Protein AF-A0A485LQ26-F1 (afdb_monomer)

Foldseek 3Di:
DPPDVQVVLVVLLVCLLALVLVVNLVVCVVPLCSLQDAHPVRQHSLLSNQNHPLVSSVSNNVSSVVSPRDLQSDDLLVSLVSQLPRLDQRDPSSVVSSVVSVVNNDDPVQPCLLVSLLSCLLSVNLVSNLVSVVSNVVVDDPVCVVSLLVSLLSNLLNLPLVSNVSSCPDPPVVVLLVVLLPDADPVSLVCCVCRVLVSLLSNLVSLNLVSLVVLVVRPVSLLSLVCCQPPVPPPPPDDSVVSVVSVVSSLVSPLCVVQVVVLVCCCVPVVDDSVVSVVVSVVVDDPPPVSVVSCVVVVVPHPPDDCVVVVVVVVVVD

Sequence (318 aa):
MVHHPLGAVAAFHLLIRRGDVQAVESVLADAPHLANAVDVDSVTPIMQCIRAPDDMVEPMMDVLWHHGAAFTRVDGTRLLHLATDAPNRVSPRTLAVVFGLLGQVERNFYWGIHVHLILAMRHLHVELAMELWHAMERNMTPADDVIMSTLVLEAIKTKDEAMAMRVLHAPRPWAWIERFGGMRNEANDEVMRFEVVGWMDAAMQTVNPSVVAVFGEFDYFRPAVFAFAHFQTTTAVHDSGDWRRLCRRYEWAMTWHASRAALLVQRCRVGLPDDFGWLIAGFLFVVTDQAMAGWCDTCNQCRCLDCHHCMRACERRR

Structure (mmCIF, N/CA/C/O backbone):
data_AF-A0A485LQ26-F1
#
_entry.id   AF-A0A485LQ26-F1
#
loop_
_atom_site.group_PDB
_atom_site.id
_atom_site.type_symbol
_atom_site.label_atom_id
_atom_site.label_alt_id
_atom_site.label_comp_id
_atom_site.label_asym_id
_atom_site.label_entity_id
_atom_site.label_seq_id
_atom_site.pdbx_PDB_ins_code
_atom_site.Cartn_x
_atom_site.Cartn_y
_atom_site.Cartn_z
_atom_site.occupancy
_atom_site.B_iso_or_equiv
_atom_si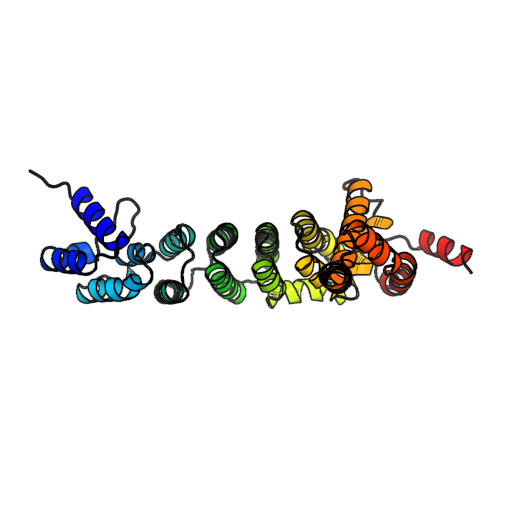te.auth_seq_id
_atom_site.auth_comp_id
_atom_site.auth_asym_id
_atom_site.auth_atom_id
_atom_site.pdbx_PDB_model_num
ATOM 1 N N . MET A 1 1 ? -13.058 7.595 47.895 1.00 39.59 1 MET A N 1
ATOM 2 C CA . MET A 1 1 ? -12.027 7.642 46.838 1.00 39.59 1 MET A CA 1
ATOM 3 C C . MET A 1 1 ? -12.732 7.964 45.539 1.00 39.59 1 MET A C 1
ATOM 5 O O . MET A 1 1 ? -13.557 7.174 45.105 1.00 39.59 1 MET A O 1
ATOM 9 N N . VAL A 1 2 ? -12.502 9.151 44.983 1.00 37.22 2 VAL A N 1
ATOM 10 C CA . VAL A 1 2 ? -13.051 9.521 43.675 1.00 37.22 2 VAL A CA 1
ATOM 11 C C . VAL A 1 2 ? -12.179 8.816 42.642 1.00 37.22 2 VAL A C 1
ATOM 13 O O . VAL A 1 2 ? -11.045 9.231 42.415 1.00 37.22 2 VAL A O 1
ATOM 16 N N . HIS A 1 3 ? -12.649 7.695 42.092 1.00 48.62 3 HIS A N 1
ATOM 17 C CA . HIS A 1 3 ? -11.991 7.085 40.942 1.00 48.62 3 HIS A CA 1
ATOM 18 C C . HIS A 1 3 ? -12.032 8.106 39.810 1.00 48.62 3 HIS A C 1
ATOM 20 O O . HIS A 1 3 ? -13.106 8.476 39.341 1.00 48.62 3 HIS A O 1
ATOM 26 N N . HIS A 1 4 ? -10.865 8.621 39.427 1.00 53.28 4 HIS A N 1
ATOM 27 C CA . HIS A 1 4 ? -10.772 9.557 38.319 1.00 53.28 4 HIS A CA 1
ATOM 28 C C . HIS A 1 4 ? -11.341 8.852 37.076 1.00 53.28 4 HIS A C 1
ATOM 30 O O . HIS A 1 4 ? -10.840 7.777 36.736 1.00 53.28 4 HIS A O 1
ATOM 36 N N . PRO A 1 5 ? -12.358 9.409 36.395 1.00 66.00 5 PRO A N 1
ATOM 37 C CA . PRO A 1 5 ? -13.023 8.741 35.271 1.00 66.00 5 PRO A CA 1
ATOM 38 C C . PRO A 1 5 ? -12.045 8.339 34.152 1.00 66.00 5 PRO A C 1
ATOM 40 O O . PRO A 1 5 ? -12.227 7.317 33.501 1.00 66.00 5 PRO A O 1
ATOM 43 N N . LEU A 1 6 ? -10.936 9.071 34.016 1.00 74.31 6 LEU A N 1
ATOM 44 C CA . LEU A 1 6 ? -9.843 8.764 33.088 1.00 74.31 6 LEU A CA 1
ATOM 45 C C . LEU A 1 6 ? -9.142 7.423 33.379 1.00 74.31 6 LEU A C 1
ATOM 47 O O . LEU A 1 6 ? -8.716 6.744 32.450 1.00 74.31 6 LEU A O 1
ATOM 51 N N . GLY A 1 7 ? -9.043 7.015 34.649 1.00 88.69 7 GLY A N 1
ATOM 52 C CA . GLY A 1 7 ? -8.404 5.752 35.028 1.00 88.69 7 GLY A CA 1
ATOM 53 C C . GLY A 1 7 ? -9.231 4.527 34.632 1.00 88.69 7 GLY A C 1
ATOM 54 O O . GLY A 1 7 ? -8.671 3.531 34.181 1.00 88.69 7 GLY A O 1
ATOM 55 N N . ALA A 1 8 ? -10.560 4.619 34.745 1.00 92.00 8 ALA A N 1
ATOM 56 C CA . ALA A 1 8 ? -11.469 3.542 34.354 1.00 92.00 8 ALA A CA 1
ATOM 57 C C . ALA A 1 8 ? -11.486 3.337 32.830 1.00 92.00 8 ALA A C 1
ATOM 59 O O . ALA A 1 8 ? -11.380 2.205 32.365 1.00 92.00 8 ALA A O 1
ATOM 60 N N . VAL A 1 9 ? -11.533 4.427 32.053 1.00 96.00 9 VAL A N 1
ATOM 61 C CA . VAL A 1 9 ? -11.491 4.360 30.581 1.00 96.00 9 VAL A CA 1
ATOM 62 C C . VAL A 1 9 ? -10.171 3.767 30.089 1.00 96.00 9 VAL A C 1
ATOM 64 O O . VAL A 1 9 ? -10.181 2.848 29.275 1.00 96.00 9 VAL A O 1
ATOM 67 N N . ALA A 1 10 ? -9.035 4.228 30.620 1.00 95.31 10 ALA A N 1
ATOM 68 C CA . ALA A 1 10 ? -7.727 3.704 30.231 1.00 95.31 10 ALA A CA 1
ATOM 69 C C . ALA A 1 10 ? -7.572 2.208 30.562 1.00 95.31 10 ALA A C 1
ATOM 71 O O . ALA A 1 10 ? -7.049 1.443 29.749 1.00 95.31 10 ALA A O 1
ATOM 72 N N . ALA A 1 11 ? -8.054 1.773 31.733 1.00 96.00 11 ALA A N 1
ATOM 73 C CA . ALA A 1 11 ? -8.051 0.362 32.113 1.00 96.00 11 ALA A CA 1
ATOM 74 C C . ALA A 1 11 ? -8.933 -0.480 31.178 1.00 96.00 11 ALA A C 1
ATOM 76 O O . ALA A 1 11 ? -8.509 -1.544 30.732 1.00 96.00 11 ALA A O 1
ATOM 77 N N . PHE A 1 12 ? -10.118 0.021 30.824 1.00 97.69 12 PHE A N 1
ATOM 78 C CA . PHE A 1 12 ? -11.025 -0.647 29.893 1.00 97.69 12 PHE A CA 1
ATOM 79 C C . PHE A 1 12 ? -10.412 -0.799 28.490 1.00 97.69 12 PHE A C 1
ATOM 81 O O . PHE A 1 12 ? -10.385 -1.893 27.930 1.00 97.69 12 PHE A O 1
ATOM 88 N N . HIS A 1 13 ? -9.810 0.265 27.956 1.00 96.75 13 HIS A N 1
ATOM 89 C CA . HIS A 1 13 ? -9.096 0.234 26.672 1.00 96.75 13 HIS A CA 1
ATOM 90 C C . HIS A 1 13 ? -7.907 -0.733 26.668 1.00 96.75 13 HIS A C 1
ATOM 92 O O . HIS A 1 13 ? -7.597 -1.347 25.644 1.00 96.75 13 HIS A O 1
ATOM 98 N N . LEU A 1 14 ? -7.241 -0.901 27.813 1.00 96.31 14 LEU A N 1
ATOM 99 C CA . LEU A 1 14 ? -6.161 -1.870 27.964 1.00 96.31 14 LEU A CA 1
ATOM 100 C C . LEU A 1 14 ? -6.668 -3.318 27.898 1.00 96.31 14 LEU A C 1
ATOM 102 O O . LEU A 1 14 ? -5.979 -4.153 27.312 1.00 96.31 14 LEU A O 1
ATOM 106 N N . LEU A 1 15 ? -7.846 -3.620 28.456 1.00 97.81 15 LEU A N 1
ATOM 107 C CA . LEU A 1 15 ? -8.468 -4.947 28.334 1.00 97.81 15 LEU A CA 1
ATOM 108 C C . LEU A 1 15 ? -8.766 -5.279 26.868 1.00 97.81 15 LEU A C 1
ATOM 110 O O . LEU A 1 15 ? -8.396 -6.354 26.396 1.00 97.81 15 LEU A O 1
ATOM 114 N N . ILE A 1 16 ? -9.314 -4.311 26.124 1.00 97.25 16 ILE A N 1
ATOM 115 C CA . ILE A 1 16 ? -9.556 -4.438 24.679 1.00 97.25 16 ILE A CA 1
ATOM 116 C C . ILE A 1 16 ? -8.249 -4.733 23.941 1.00 97.25 16 ILE A C 1
ATOM 118 O O . ILE A 1 16 ? -8.160 -5.703 23.195 1.00 97.25 16 ILE A O 1
ATOM 122 N N . ARG A 1 17 ? -7.197 -3.942 24.192 1.00 94.50 17 ARG A N 1
ATOM 123 C CA . ARG A 1 17 ? -5.880 -4.129 23.556 1.00 94.50 17 ARG A CA 1
ATOM 124 C C . ARG A 1 17 ? -5.266 -5.501 23.849 1.00 94.50 17 ARG A C 1
ATOM 126 O O . ARG A 1 17 ? -4.507 -6.014 23.037 1.00 94.50 17 ARG A O 1
ATOM 133 N N . ARG A 1 18 ? -5.564 -6.084 25.010 1.00 95.50 18 ARG A N 1
ATOM 134 C CA . ARG A 1 18 ? -5.108 -7.428 25.391 1.00 95.50 18 ARG A CA 1
ATOM 135 C C . ARG A 1 18 ? -5.935 -8.549 24.759 1.00 95.50 18 ARG A C 1
ATOM 137 O O . ARG A 1 18 ? -5.501 -9.691 24.828 1.00 95.50 18 ARG A O 1
ATOM 144 N N . GLY A 1 19 ? -7.081 -8.238 24.150 1.00 96.50 19 GLY A N 1
ATOM 145 C CA . GLY A 1 19 ? -8.005 -9.238 23.618 1.00 96.50 19 GLY A CA 1
ATOM 146 C C . GLY A 1 19 ? -8.782 -9.988 24.701 1.00 96.50 19 GLY A C 1
ATOM 147 O O . GLY A 1 19 ? -9.242 -11.095 24.449 1.00 96.50 19 GLY A O 1
ATOM 148 N N . ASP A 1 20 ? -8.919 -9.425 25.906 1.00 97.56 20 ASP A N 1
ATOM 149 C CA . ASP A 1 20 ? -9.626 -10.081 27.013 1.00 97.56 20 ASP A CA 1
ATOM 150 C C . ASP A 1 20 ? -11.141 -9.850 26.903 1.00 97.56 20 ASP A C 1
ATOM 152 O O . ASP A 1 20 ? -11.720 -8.993 27.573 1.00 97.56 20 ASP A O 1
ATOM 156 N N . VAL A 1 21 ? -11.773 -10.585 25.984 1.00 97.81 21 VAL A N 1
ATOM 157 C CA . VAL A 1 21 ? -13.200 -10.446 25.643 1.00 97.81 21 VAL A CA 1
ATOM 158 C C . VAL A 1 21 ? -14.092 -10.661 26.871 1.00 97.81 21 VAL A C 1
ATOM 160 O O . VAL A 1 21 ? -15.021 -9.888 27.092 1.00 97.81 21 VAL A O 1
ATOM 163 N N . GLN A 1 22 ? -13.778 -11.655 27.709 1.00 97.81 22 GLN A N 1
ATOM 164 C CA . GLN A 1 22 ? -14.563 -11.974 28.908 1.00 97.81 22 GLN A CA 1
ATOM 165 C C . GLN A 1 22 ? -14.487 -10.859 29.954 1.00 97.81 22 GLN A C 1
ATOM 167 O O . GLN A 1 22 ? -15.509 -10.474 30.526 1.00 97.81 22 GLN A O 1
ATOM 172 N N . ALA A 1 23 ? -13.293 -10.307 30.200 1.00 98.00 23 ALA A N 1
ATOM 173 C CA . ALA A 1 23 ? -13.160 -9.183 31.119 1.00 98.00 23 ALA A CA 1
ATOM 174 C C . ALA A 1 23 ? -13.869 -7.931 30.587 1.00 98.00 23 ALA A C 1
ATOM 176 O O . ALA A 1 23 ? -14.490 -7.207 31.365 1.00 98.00 23 ALA A O 1
ATOM 177 N N . VAL A 1 24 ? -13.808 -7.679 29.275 1.00 98.19 24 VAL A N 1
ATOM 178 C CA . VAL A 1 24 ? -14.531 -6.566 28.642 1.00 98.19 24 VAL A CA 1
ATOM 179 C C . VAL A 1 24 ? -16.040 -6.723 28.817 1.00 98.19 24 VAL A C 1
ATOM 181 O O . VAL A 1 24 ? -16.687 -5.778 29.262 1.00 98.19 24 VAL A O 1
ATOM 184 N N . GLU A 1 25 ? -16.591 -7.905 28.543 1.00 98.25 25 GLU A N 1
ATOM 185 C CA . GLU A 1 25 ? -18.018 -8.199 28.718 1.00 98.25 25 GLU A CA 1
ATOM 186 C C . GLU A 1 25 ? -18.464 -8.002 30.175 1.00 98.25 25 GLU A C 1
ATOM 188 O O . GLU A 1 25 ? -19.439 -7.298 30.441 1.00 98.25 25 GLU A O 1
ATOM 193 N N . SER A 1 26 ? -17.692 -8.520 31.138 1.00 98.06 26 SER A N 1
ATOM 194 C CA . SER A 1 26 ? -17.973 -8.326 32.566 1.00 98.06 26 SER A CA 1
ATOM 195 C C . SER A 1 26 ? -17.971 -6.847 32.963 1.00 98.06 26 SER A C 1
ATOM 197 O O . SER A 1 26 ? -18.855 -6.411 33.696 1.00 98.06 26 SER A O 1
ATOM 199 N N . VAL A 1 27 ? -17.004 -6.057 32.483 1.00 98.06 27 VAL A N 1
ATOM 200 C CA . VAL A 1 27 ? -16.940 -4.618 32.786 1.00 98.06 27 VAL A CA 1
ATOM 201 C C . VAL A 1 27 ? -18.113 -3.866 32.156 1.00 98.06 27 VAL A C 1
ATOM 203 O O . VAL A 1 27 ? -18.647 -2.944 32.771 1.00 98.06 27 VAL A O 1
ATOM 206 N N . LEU A 1 28 ? -18.542 -4.247 30.952 1.00 98.06 28 LEU A N 1
ATOM 207 C CA . LEU A 1 28 ? -19.676 -3.619 30.274 1.00 98.06 28 LEU A CA 1
ATOM 208 C C . LEU A 1 28 ? -21.027 -3.983 30.890 1.00 98.06 28 LEU A C 1
ATOM 210 O O . LEU A 1 28 ? -21.950 -3.173 30.806 1.00 98.06 28 LEU A O 1
ATOM 214 N N . ALA A 1 29 ? -21.149 -5.150 31.526 1.00 97.38 29 ALA A N 1
ATOM 215 C CA . ALA A 1 29 ? -22.331 -5.502 32.306 1.00 97.38 29 ALA A CA 1
ATOM 216 C C . ALA A 1 29 ? -22.532 -4.540 33.493 1.00 97.38 29 ALA A C 1
ATOM 218 O O . ALA A 1 29 ? -23.650 -4.082 33.733 1.00 97.38 29 ALA A O 1
ATOM 219 N N . ASP A 1 30 ? -21.444 -4.169 34.175 1.00 96.94 30 ASP A N 1
ATOM 220 C CA . ASP A 1 30 ? -21.480 -3.256 35.324 1.00 96.94 30 ASP A CA 1
ATOM 221 C C . ASP A 1 30 ? -21.483 -1.772 34.915 1.00 96.94 30 ASP A C 1
ATOM 223 O O . ASP A 1 30 ? -22.099 -0.926 35.571 1.00 96.94 30 ASP A O 1
ATOM 227 N N . ALA A 1 31 ? -20.797 -1.428 33.821 1.00 96.88 31 ALA A N 1
ATOM 228 C CA . ALA A 1 31 ? -20.620 -0.058 33.349 1.00 96.88 31 ALA A CA 1
ATOM 229 C C . ALA A 1 31 ? -20.862 0.087 31.827 1.00 96.88 31 ALA A C 1
ATOM 231 O O . ALA A 1 31 ? -19.932 0.410 31.081 1.00 96.88 31 ALA A O 1
ATOM 232 N N . PRO A 1 32 ? -22.119 -0.029 31.344 1.00 96.38 32 PRO A N 1
ATOM 233 C CA . PRO A 1 32 ? -22.434 -0.028 29.906 1.00 96.38 32 PRO A CA 1
ATOM 234 C C . PRO A 1 32 ? -21.994 1.234 29.149 1.00 96.38 32 PRO A C 1
ATOM 236 O O . PRO A 1 32 ? -21.672 1.189 27.965 1.00 96.38 32 PRO A O 1
ATOM 239 N N . HIS A 1 33 ? -21.936 2.382 29.832 1.00 95.31 33 HIS A N 1
ATOM 240 C CA . HIS A 1 33 ? -21.495 3.649 29.240 1.00 95.31 33 HIS A CA 1
ATOM 241 C C . HIS A 1 33 ? -20.051 3.598 28.706 1.00 95.31 33 HIS A C 1
ATOM 243 O O . HIS A 1 33 ? -19.701 4.385 27.822 1.00 95.31 33 HIS A O 1
ATOM 249 N N . LEU A 1 34 ? -19.224 2.664 29.198 1.00 97.00 34 LEU A N 1
ATOM 250 C CA . LEU A 1 34 ? -17.852 2.477 28.733 1.00 97.00 34 LEU A CA 1
ATOM 251 C C . LEU A 1 34 ? -17.770 1.979 27.287 1.00 97.00 34 LEU A C 1
ATOM 253 O O . LEU A 1 34 ? -16.777 2.281 26.633 1.00 97.00 34 LEU A O 1
ATOM 257 N N . ALA A 1 35 ? -18.820 1.346 26.742 1.00 96.88 35 ALA A N 1
ATOM 258 C CA . ALA A 1 35 ? -18.879 0.922 25.335 1.00 96.88 35 ALA A CA 1
ATOM 259 C C . ALA A 1 35 ? -18.699 2.089 24.344 1.00 96.88 35 ALA A C 1
ATOM 261 O O . ALA A 1 35 ? -18.306 1.893 23.196 1.00 96.88 35 ALA A O 1
ATOM 262 N N . ASN A 1 36 ? -18.955 3.320 24.798 1.00 96.31 36 ASN A N 1
ATOM 263 C CA . ASN A 1 36 ? -18.841 4.549 24.017 1.00 96.31 36 ASN A CA 1
ATOM 264 C C . ASN A 1 36 ? -17.845 5.558 24.617 1.00 96.31 36 ASN A C 1
ATOM 266 O O . ASN A 1 36 ? -17.808 6.715 24.185 1.00 96.31 36 ASN A O 1
ATOM 270 N N . ALA A 1 37 ? -17.076 5.159 25.635 1.00 95.19 37 ALA A N 1
ATOM 271 C CA . ALA A 1 37 ? -16.158 6.054 26.325 1.00 95.19 37 ALA A CA 1
ATOM 272 C C . ALA A 1 37 ? -14.867 6.246 25.526 1.00 95.19 37 ALA A C 1
ATOM 274 O O . ALA A 1 37 ? -14.150 5.289 25.226 1.00 95.19 37 ALA A O 1
ATOM 275 N N . VAL A 1 38 ? -14.572 7.504 25.208 1.00 95.31 38 VAL A N 1
ATOM 276 C CA . VAL A 1 38 ? -13.352 7.882 24.499 1.00 95.31 38 VAL A CA 1
ATOM 277 C C . VAL A 1 38 ? -12.195 8.101 25.464 1.00 95.31 38 VAL A C 1
ATOM 279 O O . VAL A 1 38 ? -12.397 8.617 26.566 1.00 95.31 38 VAL A O 1
ATOM 282 N N . ASP A 1 39 ? -10.993 7.706 25.053 1.00 93.75 39 ASP A N 1
ATOM 283 C CA . ASP A 1 39 ? -9.773 7.992 25.805 1.00 93.75 39 ASP A CA 1
ATOM 284 C C . ASP A 1 39 ? -9.290 9.445 25.607 1.00 93.75 39 ASP A C 1
ATOM 286 O O . ASP A 1 39 ? -9.966 10.282 25.002 1.00 93.75 39 ASP A O 1
ATOM 290 N N . VAL A 1 40 ? -8.109 9.758 26.150 1.00 92.12 40 VAL A N 1
ATOM 291 C CA . VAL A 1 40 ? -7.494 11.096 26.060 1.00 92.12 40 VAL A CA 1
ATOM 292 C C . VAL A 1 40 ? -7.185 11.528 24.625 1.00 92.12 40 VAL A C 1
ATOM 294 O O . VAL A 1 40 ? -7.129 12.726 24.361 1.00 92.12 40 VAL A O 1
ATOM 297 N N . ASP A 1 41 ? -7.047 10.576 23.702 1.00 91.19 41 ASP A N 1
ATOM 298 C CA . ASP A 1 41 ? -6.777 10.828 22.292 1.00 91.19 41 ASP A CA 1
ATOM 299 C C . ASP A 1 41 ? -8.037 10.676 21.423 1.00 91.19 41 ASP A C 1
ATOM 301 O O . ASP A 1 41 ? -7.950 10.497 20.204 1.00 91.19 41 ASP A O 1
ATOM 305 N N . SER A 1 42 ? -9.220 10.725 22.044 1.00 93.25 42 SER A N 1
ATOM 306 C CA . SER A 1 42 ? -10.515 10.551 21.377 1.00 93.25 42 SER A CA 1
ATOM 307 C C . SER A 1 42 ? -10.690 9.194 20.675 1.00 93.25 42 SER A C 1
ATOM 309 O O . SER A 1 42 ? -11.510 9.063 19.768 1.00 93.25 42 SER A O 1
ATOM 311 N N . VAL A 1 43 ? -9.947 8.162 21.083 1.00 94.75 43 VAL A N 1
ATOM 312 C CA . VAL A 1 43 ? -10.108 6.798 20.564 1.00 94.75 43 VAL A CA 1
ATOM 313 C C . VAL A 1 43 ? -11.327 6.172 21.225 1.00 94.75 43 VAL A C 1
ATOM 315 O O . VAL A 1 43 ? -11.483 6.241 22.441 1.00 94.75 43 VAL A O 1
ATOM 318 N N . THR A 1 44 ? -12.210 5.561 20.437 1.00 95.81 44 THR A N 1
ATOM 319 C CA . THR A 1 44 ? -13.354 4.794 20.957 1.00 95.81 44 THR A CA 1
ATOM 320 C C . THR A 1 44 ? -12.962 3.332 21.218 1.00 95.81 44 THR A C 1
ATOM 322 O O . THR A 1 44 ? -11.992 2.844 20.631 1.00 95.81 44 THR A O 1
ATOM 325 N N . PRO A 1 45 ? -13.729 2.580 22.025 1.00 96.56 45 PRO A N 1
ATOM 326 C CA . PRO A 1 45 ? -13.506 1.146 22.223 1.00 96.56 45 PRO A CA 1
ATOM 327 C C . PRO A 1 45 ? -13.500 0.347 20.912 1.00 96.56 45 PRO A C 1
ATOM 329 O O . PRO A 1 45 ? -12.642 -0.511 20.718 1.00 96.56 45 PRO A O 1
ATOM 332 N N . ILE A 1 46 ? -14.395 0.692 19.976 1.00 95.56 46 ILE A N 1
ATOM 333 C CA . ILE A 1 46 ? -14.462 0.100 18.629 1.00 95.56 46 ILE A CA 1
ATOM 334 C C . ILE A 1 46 ? -13.130 0.285 17.895 1.00 95.56 46 ILE A C 1
ATOM 336 O O . ILE A 1 46 ? -12.561 -0.663 17.365 1.00 95.56 46 ILE A O 1
ATOM 340 N N . MET A 1 47 ? -12.589 1.503 17.899 1.00 95.06 47 MET A N 1
ATOM 341 C CA . MET A 1 47 ? -11.317 1.802 17.234 1.00 95.06 47 MET A CA 1
ATOM 342 C C . MET A 1 47 ? -10.140 1.088 17.909 1.00 95.06 47 MET A C 1
ATOM 344 O O . MET A 1 47 ? -9.215 0.628 17.240 1.00 95.06 47 MET A O 1
ATOM 348 N N . GLN A 1 48 ? -10.188 0.957 19.236 1.00 95.06 48 GLN A N 1
ATOM 349 C CA . GLN A 1 48 ? -9.159 0.283 20.021 1.00 95.06 48 GLN A CA 1
ATOM 350 C C . GLN A 1 48 ? -9.077 -1.227 19.721 1.00 95.06 48 GLN A C 1
ATOM 352 O O . GLN A 1 48 ? -8.005 -1.811 19.910 1.00 95.06 48 GLN A O 1
ATOM 357 N N . CYS A 1 49 ? -10.148 -1.839 19.193 1.00 94.06 49 CYS A N 1
ATOM 358 C CA . CYS A 1 49 ? -10.176 -3.253 18.798 1.00 94.06 49 CYS A CA 1
ATOM 359 C C . CYS A 1 49 ? -9.162 -3.593 17.707 1.00 94.06 49 CYS A C 1
ATOM 361 O O . CYS A 1 49 ? -8.627 -4.692 17.719 1.00 94.06 49 CYS A O 1
ATOM 363 N N . ILE A 1 50 ? -8.813 -2.654 16.819 1.00 92.75 50 ILE A N 1
ATOM 364 C CA . ILE A 1 50 ? -7.811 -2.883 15.755 1.00 92.75 50 ILE A CA 1
ATOM 365 C C . ILE A 1 50 ? -6.442 -3.269 16.331 1.00 92.75 50 ILE A C 1
ATOM 367 O O . ILE A 1 50 ? -5.631 -3.908 15.667 1.00 92.75 50 ILE A O 1
ATOM 371 N N . ARG A 1 51 ? -6.171 -2.878 17.580 1.00 91.12 51 ARG A N 1
ATOM 372 C CA . ARG A 1 51 ? -4.913 -3.171 18.274 1.00 91.12 51 ARG A CA 1
ATOM 373 C C . ARG A 1 51 ? -4.985 -4.420 19.154 1.00 91.12 51 ARG A C 1
ATOM 375 O O . ARG A 1 51 ? -4.012 -4.693 19.856 1.00 91.12 51 ARG A O 1
ATOM 382 N N . ALA A 1 52 ? -6.118 -5.118 19.176 1.00 92.56 52 ALA A N 1
ATOM 383 C CA . ALA A 1 52 ? -6.257 -6.403 19.847 1.00 92.56 52 ALA A CA 1
ATOM 384 C C . ALA A 1 52 ? -5.554 -7.516 19.040 1.00 92.56 52 ALA A C 1
ATOM 386 O O . ALA A 1 52 ? -5.229 -7.316 17.865 1.00 92.56 52 ALA A O 1
ATOM 387 N N . PRO A 1 53 ? -5.304 -8.693 19.641 1.00 92.38 53 PRO A N 1
ATOM 388 C CA . PRO A 1 53 ? -4.947 -9.893 18.890 1.00 92.38 53 PRO A CA 1
ATOM 389 C C . PRO A 1 53 ? -5.953 -10.164 17.765 1.00 92.38 53 PRO A C 1
ATOM 391 O O . PRO A 1 53 ? -7.156 -9.983 17.944 1.00 92.38 53 PRO A O 1
ATOM 394 N N . ASP A 1 54 ? -5.454 -10.587 16.605 1.00 89.62 54 ASP A N 1
ATOM 395 C CA . ASP A 1 54 ? -6.239 -10.669 15.367 1.00 89.62 54 ASP A CA 1
ATOM 396 C C . ASP A 1 54 ? -7.455 -11.607 15.461 1.00 89.62 54 ASP A C 1
ATOM 398 O O . ASP A 1 54 ? -8.529 -11.339 14.922 1.00 89.62 54 ASP A O 1
ATOM 402 N N . ASP A 1 55 ? -7.307 -12.705 16.198 1.00 92.44 55 ASP A N 1
ATOM 403 C CA . ASP A 1 55 ? -8.366 -13.672 16.470 1.00 92.44 55 ASP A CA 1
ATOM 404 C C . ASP A 1 55 ? -9.455 -13.127 17.404 1.00 92.44 55 ASP A C 1
ATOM 406 O O . ASP A 1 55 ? -10.577 -13.640 17.388 1.00 92.44 55 ASP A O 1
ATOM 410 N N . MET A 1 56 ? -9.148 -12.067 18.156 1.00 95.19 56 MET A N 1
ATOM 411 C CA . MET A 1 56 ? -10.039 -11.423 19.120 1.00 95.19 56 MET A CA 1
ATOM 412 C C . MET A 1 56 ? -10.751 -10.184 18.572 1.00 95.19 56 MET A C 1
ATOM 414 O O . MET A 1 56 ? -11.687 -9.718 19.215 1.00 95.19 56 MET A O 1
ATOM 418 N N . VAL A 1 57 ? -10.367 -9.654 17.404 1.00 93.44 57 VAL A N 1
ATOM 419 C CA . VAL A 1 57 ? -10.960 -8.417 16.856 1.00 93.44 57 VAL A CA 1
ATOM 420 C C . VAL A 1 57 ? -12.471 -8.549 16.657 1.00 93.44 57 VAL A C 1
ATOM 422 O O . VAL A 1 57 ? -13.221 -7.729 17.174 1.00 93.44 57 VAL A O 1
ATOM 425 N N . GLU A 1 58 ? -12.936 -9.584 15.954 1.00 92.94 58 GLU A N 1
ATOM 426 C CA . GLU A 1 58 ? -14.374 -9.801 15.726 1.00 92.94 58 GLU A CA 1
ATOM 427 C C . GLU A 1 58 ? -15.146 -10.126 17.019 1.00 92.94 58 GLU A C 1
ATOM 429 O O . GLU A 1 58 ? -16.108 -9.413 17.299 1.00 92.94 58 GLU A O 1
ATOM 434 N N . PRO A 1 59 ? -14.720 -11.088 17.868 1.00 95.94 59 PRO A N 1
ATOM 435 C CA . PRO A 1 59 ? -15.390 -11.335 19.148 1.00 95.94 59 PRO A CA 1
ATOM 436 C C . PRO A 1 59 ? -15.501 -10.089 20.038 1.00 95.94 59 PRO A C 1
ATOM 438 O O . PRO A 1 59 ? -16.526 -9.858 20.675 1.00 95.94 59 PRO A O 1
ATOM 441 N N . MET A 1 60 ? -14.455 -9.260 20.074 1.00 97.00 60 MET A N 1
ATOM 442 C CA . MET A 1 60 ? -14.456 -8.013 20.838 1.00 97.00 60 MET A CA 1
ATOM 443 C C . MET A 1 60 ? -15.458 -7.000 20.270 1.00 97.00 60 MET A C 1
ATOM 445 O O . MET A 1 60 ? -16.176 -6.339 21.023 1.00 97.00 60 MET A O 1
ATOM 449 N N . MET A 1 61 ? -15.530 -6.893 18.943 1.00 94.69 61 MET A N 1
ATOM 450 C CA . MET A 1 61 ? -16.494 -6.039 18.251 1.00 94.69 61 MET A CA 1
ATOM 451 C C . MET A 1 61 ? -17.937 -6.487 18.506 1.00 94.69 61 MET A C 1
ATOM 453 O O . MET A 1 61 ? -18.791 -5.633 18.746 1.00 94.69 61 MET A O 1
ATOM 457 N N . ASP A 1 62 ? -18.197 -7.796 18.525 1.00 95.38 62 ASP A N 1
ATOM 458 C CA . ASP A 1 62 ? -19.517 -8.362 18.822 1.00 95.38 62 ASP A CA 1
ATOM 459 C C . ASP A 1 62 ? -19.977 -8.004 20.240 1.00 95.38 62 ASP A C 1
ATOM 461 O O . ASP A 1 62 ? -21.108 -7.549 20.429 1.00 95.38 62 ASP A O 1
ATOM 465 N N . VAL A 1 63 ? -19.087 -8.128 21.233 1.00 97.75 63 VAL A N 1
ATOM 466 C CA . VAL A 1 63 ? -19.372 -7.719 22.618 1.00 97.75 63 VAL A CA 1
ATOM 467 C C . VAL A 1 63 ? -19.663 -6.220 22.694 1.00 97.75 63 VAL A C 1
ATOM 469 O O . VAL A 1 63 ? -20.677 -5.808 23.257 1.00 97.75 63 VAL A O 1
ATOM 472 N N . LEU A 1 64 ? -18.827 -5.376 22.087 1.00 96.94 64 LEU A N 1
ATOM 473 C CA . LEU A 1 64 ? -19.057 -3.928 22.087 1.00 96.94 64 LEU A CA 1
ATOM 474 C C . LEU A 1 64 ? -20.384 -3.552 21.413 1.00 96.94 64 LEU A C 1
ATOM 476 O O . LEU A 1 64 ? -21.110 -2.697 21.925 1.00 96.94 64 LEU A O 1
ATOM 480 N N . TRP A 1 65 ? -20.727 -4.200 20.300 1.00 94.56 65 TRP A N 1
ATOM 481 C CA . TRP A 1 65 ? -21.999 -3.993 19.610 1.00 94.56 65 TRP A CA 1
ATOM 482 C C . TRP A 1 65 ? -23.192 -4.413 20.468 1.00 94.56 65 TRP A C 1
ATOM 484 O O . TRP A 1 65 ? -24.150 -3.650 20.592 1.00 94.56 65 TRP A O 1
ATOM 494 N N . HIS A 1 66 ? -23.116 -5.581 21.113 1.00 96.56 66 HIS A N 1
ATOM 495 C CA . HIS A 1 66 ? -24.154 -6.070 22.021 1.00 96.56 66 HIS A CA 1
ATOM 496 C C . HIS A 1 66 ? -24.449 -5.070 23.150 1.00 96.56 66 HIS A C 1
ATOM 498 O O . HIS A 1 66 ? -25.606 -4.853 23.507 1.00 96.56 66 HIS A O 1
ATOM 504 N N . HIS A 1 67 ? -23.413 -4.391 23.648 1.00 97.06 67 HIS A N 1
ATOM 505 C CA . HIS A 1 67 ? -23.518 -3.353 24.676 1.00 97.06 67 HIS A CA 1
ATOM 506 C C . HIS A 1 67 ? -23.754 -1.931 24.125 1.00 97.06 67 HIS A C 1
ATOM 508 O O . HIS A 1 67 ? -23.630 -0.949 24.859 1.00 97.06 67 HIS A O 1
ATOM 514 N N . GLY A 1 68 ? -24.137 -1.793 22.851 1.00 95.69 68 GLY A N 1
ATOM 515 C CA . GLY A 1 68 ? -24.589 -0.526 22.273 1.00 95.69 68 GLY A CA 1
ATOM 516 C C . GLY A 1 68 ? -23.470 0.454 21.908 1.00 95.69 68 GLY A C 1
ATOM 517 O O . GLY A 1 68 ? -23.681 1.671 21.950 1.00 95.69 68 GLY A O 1
ATOM 518 N N . ALA A 1 69 ? -22.275 -0.032 21.566 1.00 95.19 69 ALA A N 1
ATOM 519 C CA . ALA A 1 69 ? -21.225 0.817 21.010 1.00 95.19 69 ALA A CA 1
ATOM 520 C C . ALA A 1 69 ? -21.675 1.445 19.674 1.00 95.19 69 ALA A C 1
ATOM 522 O O . ALA A 1 69 ? -22.170 0.765 18.776 1.00 95.19 69 ALA A O 1
ATOM 523 N N . ALA A 1 70 ? -21.510 2.761 19.534 1.00 90.81 70 ALA A N 1
ATOM 524 C CA . ALA A 1 70 ? -21.979 3.522 18.382 1.00 90.81 70 ALA A CA 1
ATOM 525 C C . ALA A 1 70 ? -20.898 3.628 17.296 1.00 90.81 70 ALA A C 1
ATOM 527 O O . ALA A 1 70 ? -19.958 4.417 17.402 1.00 90.81 70 ALA A O 1
ATOM 528 N N . PHE A 1 71 ? -21.082 2.885 16.206 1.00 84.88 71 PHE A N 1
ATOM 529 C CA . PHE A 1 71 ? -20.168 2.852 15.057 1.00 84.88 71 PHE A CA 1
ATOM 530 C C . PHE A 1 71 ? -20.085 4.201 14.327 1.00 84.88 71 PHE A C 1
ATOM 532 O O . PHE A 1 71 ? -19.042 4.562 13.792 1.00 84.88 71 PHE A O 1
ATOM 539 N N . THR A 1 72 ? -21.146 5.008 14.393 1.00 85.12 72 THR A N 1
ATOM 540 C CA . THR A 1 72 ? -21.189 6.368 13.829 1.00 85.12 72 THR A CA 1
ATOM 541 C C . THR A 1 72 ? -20.243 7.355 14.518 1.00 85.12 72 THR A C 1
ATOM 543 O O . THR A 1 72 ? -20.064 8.465 14.028 1.00 85.12 72 THR A O 1
ATOM 546 N N . ARG A 1 73 ? -19.652 6.986 15.664 1.00 85.50 73 ARG A N 1
ATOM 547 C CA . ARG A 1 73 ? -18.680 7.810 16.402 1.00 85.50 73 ARG A CA 1
ATOM 548 C C . ARG A 1 73 ? -17.229 7.493 16.043 1.00 85.50 73 ARG A C 1
ATOM 550 O O . ARG A 1 73 ? -16.325 8.054 16.656 1.00 85.50 73 ARG A O 1
ATOM 557 N N . VAL A 1 74 ? -17.000 6.577 15.105 1.00 88.50 74 VAL A N 1
ATOM 558 C CA . VAL A 1 74 ? -15.659 6.253 14.622 1.00 88.50 74 VAL A CA 1
ATOM 559 C C . VAL A 1 74 ? -15.133 7.417 13.785 1.00 88.50 74 VAL A C 1
ATOM 561 O O . VAL A 1 74 ? -15.751 7.804 12.802 1.00 88.50 74 VAL A O 1
ATOM 564 N N . ASP A 1 75 ? -13.973 7.953 14.158 1.00 89.38 75 ASP A N 1
ATOM 565 C CA . ASP A 1 75 ? -13.208 8.870 13.310 1.00 89.38 75 ASP A CA 1
ATOM 566 C C . ASP A 1 75 ? -12.337 8.046 12.353 1.00 89.38 75 ASP A C 1
ATOM 568 O O . ASP A 1 75 ? -11.401 7.366 12.779 1.00 89.38 75 ASP A O 1
ATOM 572 N N . GLY A 1 76 ? -12.634 8.105 11.053 1.00 87.62 76 GLY A N 1
ATOM 573 C CA . GLY A 1 76 ? -11.924 7.329 10.037 1.00 87.62 76 GLY A CA 1
ATOM 574 C C . GLY A 1 76 ? -10.428 7.650 9.936 1.00 87.62 76 GLY A C 1
ATOM 575 O O . GLY A 1 76 ? -9.624 6.742 9.725 1.00 87.62 76 GLY A O 1
ATOM 576 N N . THR A 1 77 ? -10.028 8.906 10.151 1.00 88.44 77 THR A N 1
ATOM 577 C CA . THR A 1 77 ? -8.611 9.318 10.122 1.00 88.44 77 THR A CA 1
ATOM 578 C C . THR A 1 77 ? -7.860 8.675 11.278 1.00 88.44 77 THR A C 1
ATOM 580 O O . THR A 1 77 ? -6.794 8.077 11.117 1.00 88.44 77 THR A O 1
ATOM 583 N N . ARG A 1 78 ? -8.443 8.747 12.475 1.00 90.12 78 ARG A N 1
ATOM 584 C CA . ARG A 1 78 ? -7.846 8.162 13.675 1.00 90.12 78 ARG A CA 1
ATOM 585 C C . ARG A 1 78 ? -7.875 6.631 13.625 1.00 90.12 78 ARG A C 1
ATOM 587 O O . ARG A 1 78 ? -6.918 6.004 14.071 1.00 90.12 78 ARG A O 1
ATOM 594 N N . LEU A 1 79 ? -8.904 6.029 13.026 1.00 91.25 79 LEU A N 1
ATOM 595 C CA . LEU A 1 79 ? -8.979 4.589 12.767 1.00 91.25 79 LEU A CA 1
ATOM 596 C C . LEU A 1 79 ? -7.819 4.124 11.877 1.00 91.25 79 LEU A C 1
ATOM 598 O O . LEU A 1 79 ? -7.118 3.174 12.224 1.00 91.25 79 LEU A O 1
ATOM 602 N N . LEU A 1 80 ? -7.575 4.828 10.767 1.00 90.56 80 LEU A N 1
ATOM 603 C CA . LEU A 1 80 ? -6.437 4.547 9.896 1.00 90.56 80 LEU A CA 1
ATOM 604 C C . LEU A 1 80 ? -5.110 4.742 10.608 1.00 90.56 80 LEU A C 1
ATOM 606 O O . LEU A 1 80 ? -4.224 3.909 10.457 1.00 90.56 80 LEU A O 1
ATOM 610 N N . HIS A 1 81 ? -4.972 5.810 11.395 1.00 91.19 81 HIS A N 1
ATOM 611 C CA . HIS A 1 81 ? -3.763 6.041 12.173 1.00 91.19 81 HIS A CA 1
ATOM 612 C C . HIS A 1 81 ? -3.443 4.838 13.071 1.00 91.19 81 HIS A C 1
ATOM 614 O O . HIS A 1 81 ? -2.316 4.350 13.055 1.00 91.19 81 HIS A O 1
ATOM 620 N N . LEU A 1 82 ? -4.447 4.309 13.778 1.00 91.56 82 LEU A N 1
ATOM 621 C CA . LEU A 1 82 ? -4.301 3.126 14.630 1.00 91.56 82 LEU A CA 1
ATOM 622 C C . LEU A 1 82 ? -3.956 1.863 13.834 1.00 91.56 82 LEU A C 1
ATOM 624 O O . LEU A 1 82 ? -3.151 1.064 14.305 1.00 91.56 82 LEU A O 1
ATOM 628 N N . ALA A 1 83 ? -4.535 1.687 12.644 1.00 91.94 83 ALA A N 1
ATOM 629 C CA . ALA A 1 83 ? -4.208 0.568 11.764 1.00 91.94 83 ALA A CA 1
ATOM 630 C C . ALA A 1 83 ? -2.768 0.660 11.228 1.00 91.94 83 ALA A C 1
ATOM 632 O O . ALA A 1 83 ? -2.078 -0.351 11.158 1.00 91.94 83 ALA A O 1
ATOM 633 N N . THR A 1 84 ? -2.294 1.863 10.886 1.00 90.88 84 THR A N 1
ATOM 634 C CA . THR A 1 84 ? -0.926 2.088 10.388 1.00 90.88 84 THR A CA 1
ATOM 635 C C . THR A 1 84 ? 0.147 2.062 11.477 1.00 90.88 84 THR A C 1
ATOM 637 O O . THR A 1 84 ? 1.300 1.794 11.166 1.00 90.88 84 THR A O 1
ATOM 640 N N . ASP A 1 85 ? -0.219 2.354 12.730 1.00 89.31 85 ASP A N 1
ATOM 641 C CA . ASP A 1 85 ? 0.663 2.299 13.911 1.00 89.31 85 ASP A CA 1
ATOM 642 C C . ASP A 1 85 ? 0.631 0.917 14.597 1.00 89.31 85 ASP A C 1
ATOM 644 O O . ASP A 1 85 ? 1.217 0.702 15.662 1.00 89.31 85 ASP A O 1
ATOM 648 N N . ALA A 1 86 ? -0.091 -0.05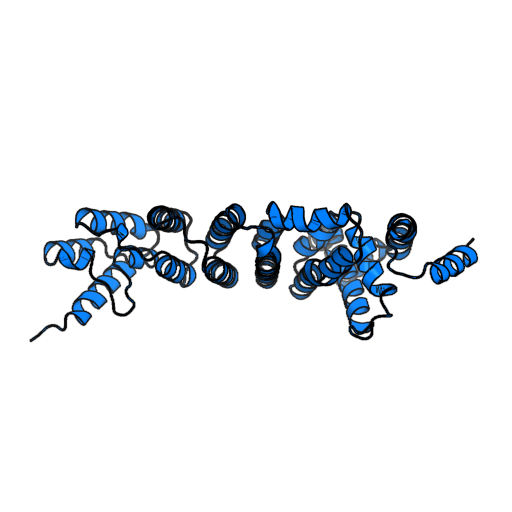0 14.023 1.00 85.06 86 ALA A N 1
ATOM 649 C CA . ALA A 1 86 ? -0.149 -1.391 14.574 1.00 85.06 86 ALA A CA 1
ATOM 650 C C . ALA A 1 86 ? 1.258 -2.026 14.535 1.00 85.06 86 ALA A C 1
ATOM 652 O O . ALA A 1 86 ? 1.879 -2.098 13.475 1.00 85.06 86 ALA A O 1
ATOM 653 N N . PRO A 1 87 ? 1.780 -2.540 15.667 1.00 73.94 87 PRO A N 1
ATOM 654 C CA . PRO A 1 87 ? 3.134 -3.100 15.718 1.00 73.94 87 PRO A CA 1
ATOM 655 C C . PRO A 1 87 ? 3.277 -4.376 14.877 1.00 73.94 87 PRO A C 1
ATOM 657 O O . PRO A 1 87 ? 4.385 -4.761 14.510 1.00 73.94 87 PRO A O 1
ATOM 660 N N . ASN A 1 88 ? 2.154 -5.031 14.580 1.00 77.00 88 ASN A N 1
ATOM 661 C CA . ASN A 1 88 ? 2.077 -6.230 13.763 1.00 77.00 88 ASN A CA 1
ATOM 662 C C . ASN A 1 88 ? 1.397 -5.910 12.436 1.00 77.00 88 ASN A C 1
ATOM 664 O O . ASN A 1 88 ? 0.576 -4.998 12.348 1.00 77.00 88 ASN A O 1
ATOM 668 N N . ARG A 1 89 ? 1.691 -6.714 11.408 1.00 81.31 89 ARG A N 1
ATOM 669 C CA . ARG A 1 89 ? 0.973 -6.631 10.134 1.00 81.31 89 ARG A CA 1
ATOM 670 C C . ARG A 1 89 ? -0.526 -6.796 10.381 1.00 81.31 89 ARG A C 1
ATOM 672 O O . ARG A 1 89 ? -0.941 -7.820 10.916 1.00 81.31 89 ARG A O 1
ATOM 679 N N . VAL A 1 90 ? -1.308 -5.797 9.975 1.00 84.56 90 VAL A N 1
ATOM 680 C CA . VAL A 1 90 ? -2.771 -5.876 9.994 1.00 84.56 90 VAL A CA 1
ATOM 681 C C . VAL A 1 90 ? -3.190 -7.041 9.103 1.00 84.56 90 VAL A C 1
ATOM 683 O O . VAL A 1 90 ? -2.827 -7.082 7.925 1.00 84.56 90 VAL A O 1
ATOM 686 N N . SER A 1 91 ? -3.895 -8.016 9.670 1.00 87.88 91 SER A N 1
ATOM 687 C CA . SER A 1 91 ? -4.336 -9.182 8.908 1.00 87.88 91 SER A CA 1
ATOM 688 C C . SER A 1 91 ? -5.440 -8.801 7.911 1.00 87.88 91 SER A C 1
ATOM 690 O O . SER A 1 91 ? -6.122 -7.790 8.103 1.00 87.88 91 SER A O 1
ATOM 692 N N . PRO A 1 92 ? -5.715 -9.648 6.904 1.00 86.69 92 PRO A N 1
ATOM 693 C CA . PRO A 1 92 ? -6.882 -9.482 6.040 1.00 86.69 92 PRO A CA 1
ATOM 694 C C . PRO A 1 92 ? -8.215 -9.377 6.803 1.00 86.69 92 PRO A C 1
ATOM 696 O O . PRO A 1 92 ? -9.099 -8.632 6.386 1.00 86.69 92 PRO A O 1
ATOM 699 N N . ARG A 1 93 ? -8.357 -10.075 7.940 1.00 88.19 93 ARG A N 1
ATOM 700 C CA . ARG A 1 93 ? -9.570 -10.049 8.774 1.00 88.19 93 ARG A CA 1
ATOM 701 C C . ARG A 1 93 ? -9.741 -8.693 9.451 1.00 88.19 93 ARG A C 1
ATOM 703 O O . ARG A 1 93 ? -10.789 -8.064 9.325 1.00 88.19 93 ARG A O 1
ATOM 710 N N . THR A 1 94 ? -8.683 -8.199 10.092 1.00 90.06 94 THR A N 1
ATOM 711 C CA . THR A 1 94 ? -8.697 -6.865 10.704 1.00 90.06 94 THR A CA 1
ATOM 712 C C . THR A 1 94 ? -8.881 -5.775 9.644 1.00 90.06 94 THR A C 1
ATOM 714 O O . THR A 1 94 ? -9.612 -4.814 9.879 1.00 90.06 94 THR A O 1
ATOM 717 N N . LEU A 1 95 ? -8.306 -5.932 8.446 1.00 89.12 95 LEU A N 1
ATOM 718 C CA . LEU A 1 95 ? -8.535 -5.007 7.332 1.00 89.12 95 LEU A CA 1
ATOM 719 C C . LEU A 1 95 ? -9.999 -4.963 6.899 1.00 89.12 95 LEU A C 1
ATOM 721 O O . LEU A 1 95 ? -10.529 -3.870 6.712 1.00 89.12 95 LEU A O 1
ATOM 725 N N . ALA A 1 96 ? -10.674 -6.110 6.794 1.00 89.00 96 ALA A N 1
ATOM 726 C CA . ALA A 1 96 ? -12.097 -6.148 6.465 1.00 89.00 96 ALA A CA 1
ATOM 727 C C . ALA A 1 96 ? -12.937 -5.351 7.479 1.00 89.00 96 ALA A C 1
ATOM 729 O O . ALA A 1 96 ? -13.826 -4.596 7.082 1.00 89.00 96 ALA A O 1
ATOM 730 N N . VAL A 1 97 ? -12.603 -5.440 8.773 1.00 89.81 97 VAL A N 1
ATOM 731 C CA . VAL A 1 97 ? -13.235 -4.628 9.825 1.00 89.81 97 VAL A CA 1
ATOM 732 C C . VAL A 1 97 ? -12.923 -3.143 9.639 1.00 89.81 97 VAL A C 1
ATOM 734 O O . VAL A 1 97 ? -13.846 -2.331 9.632 1.00 89.81 97 VAL A O 1
ATOM 737 N N . VAL A 1 98 ? -11.653 -2.774 9.434 1.00 90.44 98 VAL A N 1
ATOM 738 C CA . VAL A 1 98 ? -11.241 -1.377 9.201 1.00 90.44 98 VAL A CA 1
ATOM 739 C C . VAL A 1 98 ? -12.019 -0.774 8.033 1.00 90.44 98 VAL A C 1
ATOM 741 O O . VAL A 1 98 ? -12.651 0.265 8.196 1.00 90.44 98 VAL A O 1
ATOM 744 N N . PHE A 1 99 ? -12.040 -1.427 6.872 1.00 87.69 99 PHE A N 1
ATOM 745 C CA . PHE A 1 99 ? -12.748 -0.913 5.698 1.00 87.69 99 PHE A CA 1
ATOM 746 C C . PHE A 1 99 ? -14.270 -0.946 5.852 1.00 87.69 99 PHE A C 1
ATOM 748 O O . PHE A 1 99 ? -14.943 -0.036 5.366 1.00 87.69 99 PHE A O 1
ATOM 755 N N . GLY A 1 100 ? -14.813 -1.929 6.574 1.00 88.25 100 GLY A N 1
ATOM 756 C CA . GLY A 1 100 ? -16.226 -1.958 6.948 1.00 88.25 100 GLY A CA 1
ATOM 757 C C . GLY A 1 100 ? -16.623 -0.746 7.792 1.00 88.25 100 GLY A C 1
ATOM 758 O O . GLY A 1 100 ? -17.645 -0.119 7.519 1.00 88.25 100 GLY A O 1
ATOM 759 N N . LEU A 1 101 ? -15.783 -0.367 8.758 1.00 87.81 101 LEU A N 1
ATOM 760 C CA . LEU A 1 101 ? -15.967 0.832 9.577 1.00 87.81 101 LEU A CA 1
ATOM 761 C C . LEU A 1 101 ? -15.815 2.114 8.752 1.00 87.81 101 LEU A C 1
ATOM 763 O O . LEU A 1 101 ? -16.663 2.996 8.832 1.00 87.81 101 LEU A O 1
ATOM 767 N N . LEU A 1 102 ? -14.783 2.208 7.913 1.00 86.19 102 LEU A N 1
ATOM 768 C CA . LEU A 1 102 ? -14.559 3.376 7.053 1.00 86.19 102 LEU A CA 1
ATOM 769 C C . LEU A 1 102 ? -15.704 3.607 6.066 1.00 86.19 102 LEU A C 1
ATOM 771 O O . LEU A 1 102 ? -16.095 4.750 5.840 1.00 86.19 102 LEU A O 1
ATOM 775 N N . GLY A 1 103 ? -16.284 2.535 5.520 1.00 81.38 103 GLY A N 1
ATOM 776 C CA . GLY A 1 103 ? -17.438 2.618 4.626 1.00 81.38 103 GLY A CA 1
ATOM 777 C C . GLY A 1 103 ? -18.676 3.255 5.269 1.00 81.38 103 GLY A C 1
ATOM 778 O O . GLY A 1 103 ? -19.536 3.764 4.552 1.00 81.38 103 GLY A O 1
ATOM 779 N N . GLN A 1 104 ? -18.760 3.267 6.604 1.00 75.06 104 GLN A N 1
ATOM 780 C CA . GLN A 1 104 ? -19.861 3.874 7.357 1.00 75.06 104 GLN A CA 1
ATOM 781 C C . GLN A 1 104 ? -19.634 5.364 7.684 1.00 75.06 104 GLN A C 1
ATOM 783 O O . GLN A 1 104 ? -20.600 6.059 7.991 1.00 75.06 104 GLN A O 1
ATOM 788 N N . VAL A 1 105 ? -18.396 5.873 7.596 1.00 63.81 105 VAL A N 1
ATOM 789 C CA . VAL A 1 105 ? -17.961 7.183 8.142 1.00 63.81 105 VAL A CA 1
ATOM 790 C C . VAL A 1 105 ? -17.894 8.297 7.066 1.00 63.81 105 VAL A C 1
ATOM 792 O O . VAL A 1 105 ? -17.163 9.265 7.186 1.00 63.81 105 VAL A O 1
ATOM 795 N N . GLU A 1 106 ? -18.738 8.231 6.033 1.00 59.91 106 GLU A N 1
ATOM 796 C CA . GLU A 1 106 ? -18.865 9.218 4.933 1.00 59.91 106 GLU A CA 1
ATOM 797 C C . GLU A 1 106 ? -17.798 9.214 3.813 1.00 59.91 106 GLU A C 1
ATOM 799 O O . GLU A 1 106 ? -16.648 8.804 3.941 1.00 59.91 106 GLU A O 1
ATOM 804 N N . ARG A 1 107 ? -18.233 9.732 2.651 1.00 56.22 107 ARG A N 1
ATOM 805 C CA . ARG A 1 107 ? -17.564 9.722 1.335 1.00 56.22 107 ARG A CA 1
ATOM 806 C C . ARG A 1 107 ? -16.406 10.725 1.175 1.00 56.22 107 ARG A C 1
ATOM 808 O O . ARG A 1 107 ? -15.740 10.695 0.147 1.00 56.22 107 ARG A O 1
ATOM 815 N N . ASN A 1 108 ? -16.148 11.594 2.158 1.00 54.81 108 ASN A N 1
ATOM 816 C CA . ASN A 1 108 ? -15.137 12.667 2.076 1.00 54.81 108 ASN A CA 1
ATOM 817 C C . ASN A 1 108 ? -13.740 12.257 2.578 1.00 54.81 108 ASN A C 1
ATOM 819 O O . ASN A 1 108 ? -12.870 13.098 2.795 1.00 54.81 108 ASN A O 1
ATOM 823 N N . PHE A 1 109 ? -13.513 10.951 2.690 1.00 63.12 109 PHE A N 1
ATOM 824 C CA . PHE A 1 109 ? -12.291 10.292 3.152 1.00 63.12 109 PHE A CA 1
ATOM 825 C C . PHE A 1 109 ? -11.024 10.565 2.311 1.00 63.12 109 PHE A C 1
ATOM 827 O O . PHE A 1 109 ? -9.943 10.058 2.599 1.00 63.12 109 PHE A O 1
ATOM 834 N N . TYR A 1 110 ? -11.140 11.356 1.245 1.00 64.56 110 TYR A N 1
ATOM 835 C CA . TYR A 1 110 ? -10.040 11.646 0.331 1.00 64.56 110 TYR A CA 1
ATOM 836 C C . TYR A 1 110 ? -8.936 12.505 0.977 1.00 64.56 110 TYR A C 1
ATOM 838 O O . TYR A 1 110 ? -7.749 12.322 0.698 1.00 64.56 110 TYR A O 1
ATOM 846 N N . TRP A 1 111 ? -9.301 13.416 1.887 1.00 63.09 111 TRP A N 1
ATOM 847 C CA . TRP A 1 111 ? -8.342 14.305 2.545 1.00 63.09 111 TRP A CA 1
ATOM 848 C C . TRP A 1 111 ? -7.555 13.558 3.627 1.00 63.09 111 TRP A C 1
ATOM 850 O O . TRP A 1 111 ? -8.055 13.307 4.716 1.00 63.09 111 TRP A O 1
ATOM 860 N N . GLY A 1 112 ? -6.303 13.211 3.319 1.00 78.50 112 GLY A N 1
ATOM 861 C CA . GLY A 1 112 ? -5.363 12.589 4.262 1.00 78.50 112 GLY A CA 1
ATOM 862 C C . GLY A 1 112 ? -5.093 11.101 4.028 1.00 78.50 112 GLY A C 1
ATOM 863 O O . GLY A 1 112 ? -4.142 10.571 4.602 1.00 78.50 112 GLY A O 1
ATOM 864 N N . ILE A 1 113 ? -5.831 10.438 3.127 1.00 85.62 113 ILE A N 1
ATOM 865 C CA . ILE A 1 113 ? -5.604 9.015 2.811 1.00 85.62 113 ILE A CA 1
ATOM 866 C C . ILE A 1 113 ? -4.169 8.747 2.332 1.00 85.62 113 ILE A C 1
ATOM 868 O O . ILE A 1 113 ? -3.575 7.735 2.692 1.00 85.62 113 IL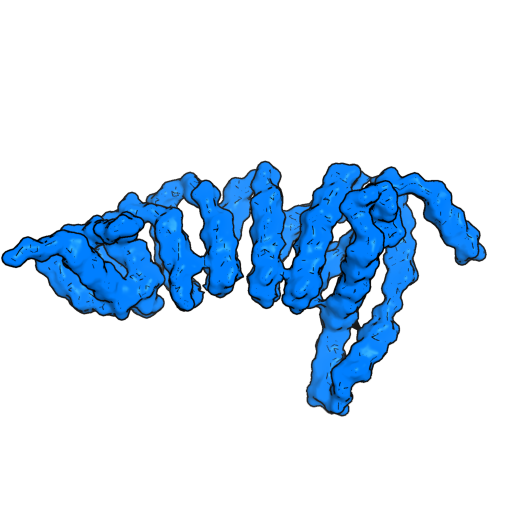E A O 1
ATOM 872 N N . HIS A 1 114 ? -3.575 9.691 1.595 1.00 89.44 114 HIS A N 1
ATOM 873 C CA . HIS A 1 114 ? -2.200 9.590 1.106 1.00 89.44 114 HIS A CA 1
ATOM 874 C C . HIS A 1 114 ? -1.174 9.526 2.250 1.00 89.44 114 HIS A C 1
ATOM 876 O O . HIS A 1 114 ? -0.191 8.801 2.137 1.00 89.44 114 HIS A O 1
ATOM 882 N N . VAL A 1 115 ? -1.404 10.216 3.377 1.00 90.94 115 VAL A N 1
ATOM 883 C CA . VAL A 1 115 ? -0.509 10.152 4.547 1.00 90.94 115 VAL A CA 1
ATOM 884 C C . VAL A 1 115 ? -0.528 8.746 5.140 1.00 90.94 115 VAL A C 1
ATOM 886 O O . VAL A 1 115 ? 0.525 8.161 5.390 1.00 90.94 115 VAL A O 1
ATOM 889 N N . HIS A 1 116 ? -1.718 8.173 5.312 1.00 91.88 116 HIS A N 1
ATOM 890 C CA . HIS A 1 116 ? -1.871 6.815 5.830 1.00 91.88 116 HIS A CA 1
ATOM 891 C C . HIS A 1 116 ? -1.367 5.754 4.857 1.00 91.88 116 HIS A C 1
ATOM 893 O O . HIS A 1 116 ? -0.802 4.759 5.295 1.00 91.88 116 HIS A O 1
ATOM 899 N N . LEU A 1 117 ? -1.500 5.980 3.552 1.00 94.12 117 LEU A N 1
ATOM 900 C CA . LEU A 1 117 ? -0.914 5.124 2.528 1.00 94.12 117 LEU A CA 1
ATOM 901 C C . LEU A 1 117 ? 0.618 5.119 2.616 1.00 94.12 117 LEU A C 1
ATOM 903 O O . LEU A 1 117 ? 1.217 4.047 2.643 1.00 94.12 117 LEU A O 1
ATOM 907 N N . ILE A 1 118 ? 1.253 6.289 2.756 1.00 93.88 118 ILE A N 1
ATOM 908 C CA . ILE A 1 118 ? 2.707 6.392 2.966 1.00 93.88 118 ILE A CA 1
ATOM 909 C C . ILE A 1 118 ? 3.124 5.651 4.240 1.00 93.88 118 ILE A C 1
ATOM 911 O O . ILE A 1 118 ? 4.106 4.910 4.226 1.00 93.88 118 ILE A O 1
ATOM 915 N N . LEU A 1 119 ? 2.389 5.824 5.341 1.00 92.25 119 LEU A N 1
ATOM 916 C CA . LEU A 1 119 ? 2.671 5.109 6.588 1.00 92.25 119 LEU A CA 1
ATOM 917 C C . LEU A 1 119 ? 2.508 3.594 6.412 1.00 92.25 119 LEU A C 1
ATOM 919 O O . LEU A 1 119 ? 3.409 2.846 6.779 1.00 92.25 119 LEU A O 1
ATOM 923 N N . ALA A 1 120 ? 1.423 3.138 5.784 1.00 93.56 120 ALA A N 1
ATOM 924 C CA . ALA A 1 120 ? 1.190 1.725 5.497 1.00 93.56 120 ALA A CA 1
ATOM 925 C C . ALA A 1 120 ? 2.324 1.122 4.655 1.00 93.56 120 ALA A C 1
ATOM 927 O O . ALA A 1 120 ? 2.809 0.039 4.976 1.00 93.56 120 ALA A O 1
ATOM 928 N N . MET A 1 121 ? 2.801 1.843 3.637 1.00 94.56 121 MET A N 1
ATOM 929 C CA . MET A 1 121 ? 3.964 1.442 2.844 1.00 94.56 121 MET A CA 1
ATOM 930 C C . MET A 1 121 ? 5.224 1.355 3.7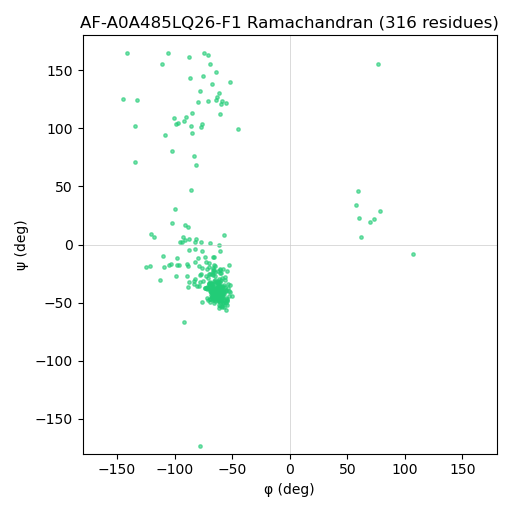14 1.00 94.56 121 MET A C 1
ATOM 932 O O . MET A 1 121 ? 5.889 0.323 3.738 1.00 94.56 121 MET A O 1
ATOM 936 N N . ARG A 1 122 ? 5.548 2.405 4.478 1.00 91.75 122 ARG A N 1
ATOM 937 C CA . ARG A 1 122 ? 6.767 2.460 5.308 1.00 91.75 122 ARG A CA 1
ATOM 938 C C . ARG A 1 122 ? 6.801 1.401 6.410 1.00 91.75 122 ARG A C 1
ATOM 940 O O . ARG A 1 122 ? 7.874 0.896 6.724 1.00 91.75 122 ARG A O 1
ATOM 947 N N . HIS A 1 123 ? 5.644 1.051 6.962 1.00 90.25 123 HIS A N 1
ATOM 948 C CA . HIS A 1 123 ? 5.489 -0.017 7.952 1.00 90.25 123 HIS A CA 1
ATOM 949 C C . HIS A 1 123 ? 5.261 -1.403 7.322 1.00 90.25 123 HIS A C 1
ATOM 951 O O . HIS A 1 123 ? 5.076 -2.385 8.039 1.00 90.25 123 HIS A O 1
ATOM 957 N N . LEU A 1 124 ? 5.328 -1.514 5.987 1.00 90.81 124 LEU A N 1
ATOM 958 C CA . LEU A 1 124 ? 5.178 -2.763 5.231 1.00 90.81 124 LEU A CA 1
ATOM 959 C C . LEU A 1 124 ? 3.836 -3.474 5.488 1.00 90.81 124 LEU A C 1
ATOM 961 O O . LEU A 1 124 ? 3.741 -4.707 5.471 1.00 90.81 124 LEU A O 1
ATOM 965 N N . HIS A 1 125 ? 2.775 -2.697 5.702 1.00 90.75 125 HIS A N 1
ATOM 966 C CA . HIS A 1 125 ? 1.395 -3.169 5.714 1.00 90.75 125 HIS A CA 1
ATOM 967 C C . HIS A 1 125 ? 0.882 -3.291 4.275 1.00 90.75 125 HIS A C 1
ATOM 969 O O . HIS A 1 125 ? 0.031 -2.517 3.848 1.00 90.75 125 HIS A O 1
ATOM 975 N N . VAL A 1 126 ? 1.422 -4.253 3.519 1.00 90.81 126 VAL A N 1
ATOM 976 C CA . VAL A 1 126 ? 1.210 -4.360 2.063 1.00 90.81 126 VAL A CA 1
ATOM 977 C C . VAL A 1 126 ? -0.274 -4.394 1.685 1.00 90.81 126 VAL A C 1
ATOM 979 O O . VAL A 1 126 ? -0.694 -3.622 0.831 1.00 90.81 126 VAL A O 1
ATOM 982 N N . GLU A 1 127 ? -1.096 -5.213 2.345 1.00 90.38 127 GLU A N 1
ATOM 983 C CA . GLU A 1 127 ? -2.528 -5.275 2.013 1.00 90.38 127 GLU A CA 1
ATOM 984 C C . GLU A 1 127 ? -3.281 -3.988 2.380 1.00 90.38 127 GLU A C 1
ATOM 986 O O . GLU A 1 127 ? -4.096 -3.516 1.593 1.00 90.38 127 GLU A O 1
ATOM 991 N N . LEU A 1 128 ? -2.952 -3.351 3.513 1.00 91.50 128 LEU A N 1
ATOM 992 C CA . LEU A 1 128 ? -3.520 -2.043 3.865 1.00 91.50 128 LEU A CA 1
ATOM 993 C C . LEU A 1 128 ? -3.144 -0.986 2.825 1.00 91.50 128 LEU A C 1
ATOM 995 O O . LEU A 1 128 ? -3.999 -0.229 2.376 1.00 91.50 128 LEU A O 1
ATOM 999 N N . ALA A 1 129 ? -1.868 -0.941 2.437 1.00 93.50 129 ALA A N 1
ATOM 1000 C CA . ALA A 1 129 ? -1.369 -0.006 1.442 1.00 93.50 129 ALA A CA 1
ATOM 1001 C C . ALA A 1 129 ? -2.099 -0.189 0.107 1.00 93.50 129 ALA A C 1
ATOM 1003 O O . ALA A 1 129 ? -2.493 0.792 -0.513 1.00 93.50 129 ALA A O 1
ATOM 1004 N N . MET A 1 130 ? -2.346 -1.426 -0.316 1.00 92.88 130 MET A N 1
ATOM 1005 C CA . MET A 1 130 ? -3.003 -1.686 -1.595 1.00 92.88 130 MET A CA 1
ATOM 1006 C C . MET A 1 130 ? -4.500 -1.378 -1.571 1.00 92.88 130 MET A C 1
ATOM 1008 O O . MET A 1 130 ? -5.015 -0.801 -2.526 1.00 92.88 130 MET A O 1
ATOM 1012 N N . GLU A 1 131 ? -5.197 -1.652 -0.472 1.00 89.94 131 GLU A N 1
ATOM 1013 C CA . GLU A 1 131 ? -6.595 -1.234 -0.329 1.00 89.94 131 GLU A CA 1
ATOM 1014 C C . GLU A 1 131 ? -6.738 0.297 -0.283 1.00 89.94 131 GLU A C 1
ATOM 1016 O O . GLU A 1 131 ? -7.597 0.872 -0.960 1.00 89.94 131 GLU A O 1
ATOM 1021 N N . LEU A 1 132 ? -5.854 0.987 0.450 1.00 91.50 132 LEU A N 1
ATOM 1022 C CA . LEU A 1 132 ? -5.800 2.453 0.469 1.00 91.50 132 LEU A CA 1
ATOM 1023 C C . LEU A 1 132 ? -5.446 3.027 -0.907 1.00 91.50 132 LEU A C 1
ATOM 1025 O O . LEU A 1 132 ? -6.048 4.017 -1.325 1.00 91.50 132 LEU A O 1
ATOM 1029 N N . TRP A 1 133 ? -4.520 2.389 -1.628 1.00 92.81 133 TRP A N 1
ATOM 1030 C CA . TRP A 1 133 ? -4.184 2.735 -3.005 1.00 92.81 133 TRP A CA 1
ATOM 1031 C C . TRP A 1 133 ? -5.419 2.658 -3.900 1.00 92.81 133 TRP A C 1
ATOM 1033 O O . TRP A 1 133 ? -5.768 3.646 -4.539 1.00 92.81 133 TRP A O 1
ATOM 1043 N N . HIS A 1 134 ? -6.131 1.528 -3.902 1.00 90.44 134 HIS A N 1
ATOM 1044 C CA . HIS A 1 134 ? -7.33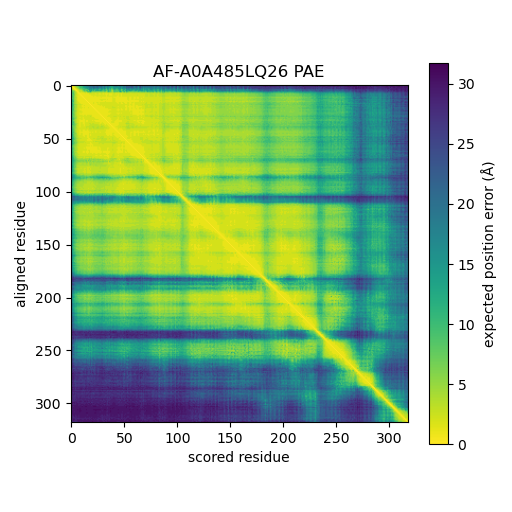0 1.353 -4.720 1.00 90.44 134 HIS A CA 1
ATOM 1045 C C . HIS A 1 134 ? -8.448 2.331 -4.338 1.00 90.44 134 HIS A C 1
ATOM 1047 O O . HIS A 1 134 ? -9.153 2.841 -5.211 1.00 90.44 134 HIS A O 1
ATOM 1053 N N . ALA A 1 135 ? -8.625 2.616 -3.045 1.00 87.25 135 ALA A N 1
ATOM 1054 C CA . ALA A 1 135 ? -9.590 3.608 -2.581 1.00 87.25 135 ALA A CA 1
ATOM 1055 C C . ALA A 1 135 ? -9.251 5.023 -3.066 1.00 87.25 135 ALA A C 1
ATOM 1057 O O . ALA A 1 135 ? -10.143 5.760 -3.486 1.00 87.25 135 ALA A O 1
ATOM 1058 N N . MET A 1 136 ? -7.973 5.389 -3.041 1.00 89.19 136 MET A N 1
ATOM 1059 C CA . MET A 1 136 ? -7.491 6.678 -3.515 1.00 89.19 136 MET A CA 1
ATOM 1060 C C . MET A 1 136 ? -7.571 6.778 -5.045 1.00 89.19 136 MET A C 1
ATOM 1062 O O . MET A 1 136 ? -8.130 7.742 -5.558 1.00 89.19 136 MET A O 1
ATOM 1066 N N . GLU A 1 137 ? -7.103 5.763 -5.774 1.00 88.88 137 GLU A N 1
ATOM 1067 C CA . GLU A 1 137 ? -7.067 5.721 -7.241 1.00 88.88 137 GLU A CA 1
ATOM 1068 C C . GLU A 1 137 ? -8.451 5.930 -7.868 1.00 88.88 137 GLU A C 1
ATOM 1070 O O . GLU A 1 137 ? -8.575 6.687 -8.831 1.00 88.88 137 GLU A O 1
ATOM 1075 N N . ARG A 1 138 ? -9.506 5.343 -7.280 1.00 87.00 138 ARG A N 1
ATOM 1076 C CA . ARG A 1 138 ? -10.903 5.535 -7.721 1.00 87.00 138 ARG A CA 1
ATOM 1077 C C . ARG A 1 138 ? -11.383 6.987 -7.654 1.00 87.00 138 ARG A C 1
ATOM 1079 O O . ARG A 1 138 ? -12.325 7.336 -8.359 1.00 87.00 138 ARG A O 1
ATOM 1086 N N . ASN A 1 139 ? -10.777 7.800 -6.793 1.00 85.12 139 ASN A N 1
ATOM 1087 C CA . ASN A 1 139 ? -11.182 9.180 -6.530 1.00 85.12 139 ASN A CA 1
ATOM 1088 C C . ASN A 1 139 ? -10.186 10.219 -7.066 1.00 85.12 139 ASN A C 1
ATOM 1090 O O . ASN A 1 139 ? -10.496 11.408 -7.071 1.00 85.12 139 ASN A O 1
ATOM 1094 N N . MET A 1 140 ? -9.006 9.792 -7.517 1.00 87.19 140 MET A N 1
ATOM 1095 C CA . MET A 1 140 ? -7.988 10.695 -8.041 1.00 87.19 140 MET A CA 1
ATOM 1096 C C . MET A 1 140 ? -8.430 11.334 -9.363 1.00 87.19 140 MET A C 1
ATOM 1098 O O . MET A 1 140 ? -8.88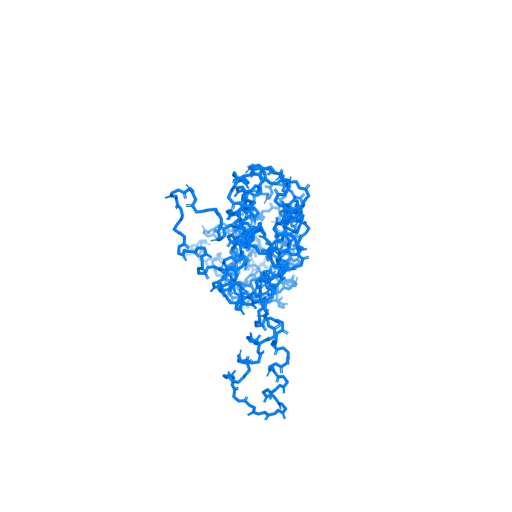3 10.673 -10.300 1.00 87.19 140 MET A O 1
ATOM 1102 N N . THR A 1 141 ? -8.164 12.623 -9.500 1.00 87.56 141 THR A N 1
ATOM 1103 C CA . THR A 1 141 ? -8.320 13.422 -10.722 1.00 87.56 141 THR A CA 1
ATOM 1104 C C . THR A 1 141 ? -6.949 13.722 -11.329 1.00 87.56 14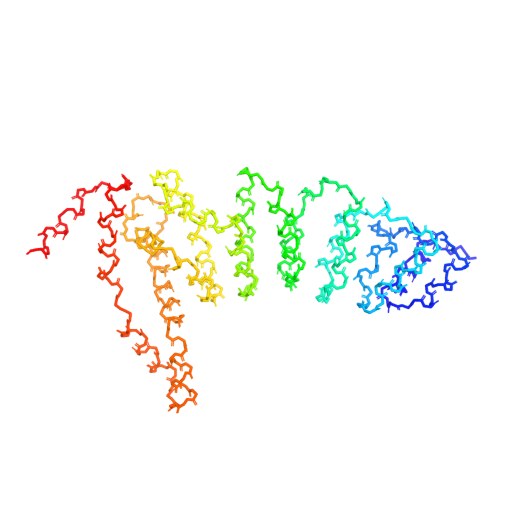1 THR A C 1
ATOM 1106 O O . THR A 1 141 ? -5.948 13.539 -10.643 1.00 87.56 141 THR A O 1
ATOM 1109 N N . PRO A 1 142 ? -6.823 14.173 -12.589 1.00 84.38 142 PRO A N 1
ATOM 1110 C CA . PRO A 1 142 ? -5.518 14.554 -13.152 1.00 84.38 142 PRO A CA 1
ATOM 1111 C C . PRO A 1 142 ? -4.746 15.604 -12.326 1.00 84.38 142 PRO A C 1
ATOM 1113 O O . PRO A 1 142 ? -3.527 15.668 -12.380 1.00 84.38 142 PRO A O 1
ATOM 1116 N N . ALA A 1 143 ? -5.424 16.409 -11.501 1.00 84.50 143 ALA A N 1
ATOM 1117 C CA . ALA A 1 143 ? -4.745 17.339 -10.595 1.00 84.50 143 ALA A CA 1
ATOM 1118 C C . ALA A 1 143 ? -3.919 16.630 -9.497 1.00 84.50 143 ALA A C 1
ATOM 1120 O O . ALA A 1 143 ? -3.046 17.243 -8.889 1.00 84.50 143 ALA A O 1
ATOM 1121 N N . ASP A 1 144 ? -4.174 15.342 -9.257 1.00 87.19 144 ASP A N 1
ATOM 1122 C CA . ASP A 1 144 ? -3.540 14.528 -8.218 1.00 87.19 144 ASP A CA 1
ATOM 1123 C C . ASP A 1 144 ? -2.293 13.768 -8.707 1.00 87.19 144 ASP A C 1
ATOM 1125 O O . ASP A 1 144 ? -1.729 12.963 -7.963 1.00 87.19 144 ASP A O 1
ATOM 1129 N N . ASP A 1 145 ? -1.834 14.001 -9.940 1.00 86.50 145 ASP A N 1
ATOM 1130 C CA . ASP A 1 145 ? -0.715 13.248 -10.527 1.00 86.50 145 ASP A CA 1
ATOM 1131 C C . ASP A 1 145 ? 0.604 13.449 -9.754 1.00 86.50 145 ASP A C 1
ATOM 1133 O O . ASP A 1 145 ? 1.366 12.499 -9.570 1.00 86.50 145 ASP A O 1
ATOM 1137 N N . VAL A 1 146 ? 0.817 14.630 -9.160 1.00 86.81 146 VAL A N 1
ATOM 1138 C CA . VAL A 1 146 ? 1.967 14.900 -8.271 1.00 86.81 146 VAL A CA 1
ATOM 1139 C C . VAL A 1 146 ? 1.924 14.018 -7.014 1.00 86.81 146 VAL A C 1
ATOM 1141 O O . VAL A 1 146 ? 2.948 13.488 -6.567 1.00 86.81 146 VAL A O 1
ATOM 1144 N N . ILE A 1 147 ? 0.730 13.826 -6.441 1.00 89.94 147 ILE A N 1
ATOM 1145 C CA . ILE A 1 147 ? 0.523 12.961 -5.271 1.00 89.94 147 ILE A CA 1
ATOM 1146 C C . ILE A 1 147 ? 0.766 11.506 -5.670 1.00 89.94 147 ILE A C 1
ATOM 1148 O O . ILE A 1 147 ? 1.506 10.805 -4.984 1.00 89.94 147 ILE A O 1
ATOM 1152 N N . MET A 1 148 ? 0.210 11.065 -6.801 1.00 91.88 148 MET A N 1
ATOM 1153 C CA . MET A 1 148 ? 0.446 9.725 -7.345 1.00 91.88 148 MET A CA 1
ATOM 1154 C C . MET A 1 148 ? 1.945 9.458 -7.526 1.00 91.88 148 MET A C 1
ATOM 1156 O O . MET A 1 148 ? 2.447 8.459 -7.013 1.00 91.88 148 MET A O 1
ATOM 1160 N N . SER A 1 149 ? 2.677 10.387 -8.146 1.00 90.94 149 SER A N 1
ATOM 1161 C CA . SER A 1 149 ? 4.121 10.261 -8.360 1.00 90.94 149 SER A CA 1
ATOM 1162 C C . SER A 1 149 ? 4.908 10.145 -7.056 1.00 90.94 149 SER A C 1
ATOM 1164 O O . SER A 1 149 ? 5.814 9.316 -6.930 1.00 90.94 149 SER A O 1
ATOM 1166 N N . THR A 1 150 ? 4.501 10.904 -6.038 1.00 92.12 150 THR A N 1
ATOM 1167 C CA . THR A 1 150 ? 5.083 10.814 -4.695 1.00 92.12 150 THR A CA 1
ATOM 1168 C C . THR A 1 150 ? 4.852 9.431 -4.084 1.00 92.12 150 THR A C 1
ATOM 1170 O O . THR A 1 150 ? 5.765 8.849 -3.504 1.00 92.12 150 THR A O 1
ATOM 1173 N N . LEU A 1 151 ? 3.655 8.870 -4.241 1.00 94.75 151 LEU A N 1
ATOM 1174 C CA . LEU A 1 151 ? 3.292 7.574 -3.670 1.00 94.75 151 LEU A CA 1
ATOM 1175 C C . LEU A 1 151 ? 3.982 6.402 -4.372 1.00 94.75 151 LEU A C 1
ATOM 1177 O O . LEU A 1 151 ? 4.431 5.478 -3.695 1.00 94.75 151 LEU A O 1
ATOM 1181 N N . VAL A 1 152 ? 4.137 6.455 -5.699 1.00 95.38 152 VAL A N 1
ATOM 1182 C CA . VAL A 1 152 ? 4.946 5.476 -6.446 1.00 95.38 152 VAL A CA 1
ATOM 1183 C C . VAL A 1 152 ? 6.389 5.497 -5.945 1.00 95.38 152 VAL A C 1
ATOM 1185 O O . VAL A 1 152 ? 6.967 4.451 -5.644 1.00 95.38 152 VAL A O 1
ATOM 1188 N N . LEU A 1 153 ? 6.963 6.692 -5.785 1.00 94.38 153 LEU A N 1
ATOM 1189 C CA . LEU A 1 153 ? 8.319 6.846 -5.274 1.00 94.38 153 LEU A CA 1
ATOM 1190 C C . LEU A 1 153 ? 8.467 6.302 -3.842 1.00 94.38 153 LEU A C 1
ATOM 1192 O O . LEU A 1 153 ? 9.462 5.641 -3.540 1.00 94.38 153 LEU A O 1
ATOM 1196 N N . GLU A 1 154 ? 7.499 6.553 -2.959 1.00 95.38 154 GLU A N 1
ATOM 1197 C CA . GLU A 1 154 ? 7.504 5.999 -1.600 1.00 95.38 154 GLU A CA 1
ATOM 1198 C C . GLU A 1 154 ? 7.399 4.469 -1.605 1.00 95.38 154 GLU A C 1
ATOM 1200 O O . GLU A 1 154 ? 8.159 3.822 -0.883 1.00 95.38 154 GLU A O 1
ATOM 1205 N N . ALA A 1 155 ? 6.560 3.880 -2.465 1.00 96.50 155 ALA A N 1
ATOM 1206 C CA . ALA A 1 155 ? 6.469 2.429 -2.626 1.00 96.50 155 ALA A CA 1
ATOM 1207 C C . ALA A 1 155 ? 7.822 1.817 -3.030 1.00 96.50 155 ALA A C 1
ATOM 1209 O O . ALA A 1 155 ? 8.281 0.862 -2.402 1.00 96.50 155 ALA A O 1
ATOM 1210 N N . ILE A 1 156 ? 8.514 2.413 -4.007 1.00 95.06 156 ILE A N 1
ATOM 1211 C CA . ILE A 1 156 ? 9.843 1.971 -4.461 1.00 95.06 156 ILE A CA 1
ATOM 1212 C C . ILE A 1 156 ? 10.882 2.058 -3.330 1.00 95.06 156 ILE A C 1
ATOM 1214 O O . ILE A 1 156 ? 11.688 1.141 -3.146 1.00 95.06 156 ILE A O 1
ATOM 1218 N N . LYS A 1 157 ? 10.846 3.128 -2.526 1.00 94.31 157 LYS A N 1
ATOM 1219 C CA . LYS A 1 157 ? 11.781 3.356 -1.408 1.00 94.31 157 LYS A CA 1
ATOM 1220 C C . LYS A 1 157 ? 11.674 2.333 -0.276 1.00 94.31 157 LYS A C 1
ATOM 1222 O O . LYS A 1 157 ? 12.620 2.204 0.501 1.00 94.31 157 LYS A O 1
ATOM 1227 N N . THR A 1 158 ? 10.569 1.597 -0.182 1.00 92.38 158 THR A N 1
ATOM 1228 C CA . THR A 1 158 ? 10.354 0.612 0.893 1.00 92.38 158 THR A CA 1
ATOM 1229 C C . THR A 1 158 ? 11.245 -0.626 0.799 1.00 92.38 158 THR A C 1
ATOM 1231 O O . THR A 1 158 ? 11.382 -1.339 1.790 1.00 92.38 158 THR A O 1
ATOM 1234 N N . LYS A 1 159 ? 11.873 -0.874 -0.364 1.00 88.00 159 LYS A N 1
ATOM 1235 C CA . LYS A 1 159 ? 12.627 -2.105 -0.688 1.00 88.00 159 LYS A CA 1
ATOM 1236 C C . LYS A 1 159 ? 11.782 -3.387 -0.686 1.00 88.00 159 LYS A C 1
ATOM 1238 O O . LYS A 1 159 ? 12.331 -4.474 -0.846 1.00 88.00 159 LYS A O 1
ATOM 1243 N N . ASP A 1 160 ? 10.464 -3.278 -0.524 1.00 92.12 160 ASP A N 1
ATOM 1244 C CA . ASP A 1 160 ? 9.542 -4.381 -0.767 1.00 92.12 160 ASP A CA 1
ATOM 1245 C C . ASP A 1 160 ? 9.202 -4.400 -2.258 1.00 92.12 160 ASP A C 1
ATOM 1247 O O . ASP A 1 160 ? 8.352 -3.654 -2.753 1.00 92.12 160 ASP A O 1
ATOM 1251 N N . GLU A 1 161 ? 9.938 -5.234 -2.989 1.00 90.00 161 GLU A N 1
ATOM 1252 C CA . GLU A 1 161 ? 9.814 -5.357 -4.438 1.00 90.00 161 GLU A CA 1
ATOM 1253 C C . GLU A 1 161 ? 8.385 -5.742 -4.852 1.00 90.00 161 GLU A C 1
ATOM 1255 O O . GLU A 1 161 ? 7.870 -5.212 -5.830 1.00 90.00 161 GLU A O 1
ATOM 1260 N N . ALA A 1 162 ? 7.697 -6.590 -4.079 1.00 91.56 162 ALA A N 1
ATOM 1261 C CA . ALA A 1 162 ? 6.333 -7.010 -4.388 1.00 91.56 162 ALA A CA 1
ATOM 1262 C C . ALA A 1 162 ? 5.331 -5.850 -4.272 1.00 91.56 162 ALA A C 1
ATOM 1264 O O . ALA A 1 162 ? 4.467 -5.695 -5.136 1.00 91.56 162 ALA A O 1
ATOM 1265 N N . MET A 1 163 ? 5.455 -5.011 -3.241 1.00 94.12 163 MET A N 1
ATOM 1266 C CA . MET A 1 163 ? 4.620 -3.820 -3.087 1.00 94.12 163 MET A CA 1
ATOM 1267 C C . MET A 1 163 ? 4.888 -2.793 -4.190 1.00 94.12 163 MET A C 1
ATOM 1269 O O . MET A 1 163 ? 3.942 -2.301 -4.803 1.00 94.12 163 MET A O 1
ATOM 1273 N N . ALA A 1 164 ? 6.160 -2.500 -4.480 1.00 95.31 164 ALA A N 1
ATOM 1274 C CA . ALA A 1 164 ? 6.528 -1.572 -5.547 1.00 95.31 164 ALA A CA 1
ATOM 1275 C C . ALA A 1 164 ? 5.984 -2.032 -6.912 1.00 95.31 164 ALA A C 1
ATOM 1277 O O . ALA A 1 164 ? 5.421 -1.226 -7.651 1.00 95.31 164 ALA A O 1
ATOM 1278 N N . MET A 1 165 ? 6.073 -3.332 -7.211 1.00 94.62 165 MET A N 1
ATOM 1279 C CA . MET A 1 165 ? 5.505 -3.923 -8.426 1.00 94.62 165 MET A CA 1
ATOM 1280 C C . MET A 1 165 ? 3.976 -3.802 -8.470 1.00 94.62 165 MET A C 1
ATOM 1282 O O . MET A 1 165 ? 3.434 -3.387 -9.491 1.00 94.62 165 MET A O 1
ATOM 1286 N N . ARG A 1 166 ? 3.263 -4.106 -7.373 1.00 95.25 166 ARG A N 1
ATOM 1287 C CA . ARG A 1 166 ? 1.793 -3.954 -7.310 1.00 95.25 166 ARG A CA 1
ATOM 1288 C C . ARG A 1 166 ? 1.353 -2.509 -7.556 1.00 95.25 166 ARG A C 1
ATOM 1290 O O . ARG A 1 166 ? 0.354 -2.297 -8.234 1.00 95.25 166 ARG A O 1
ATOM 1297 N N . VAL A 1 167 ? 2.095 -1.536 -7.026 1.00 95.38 167 VAL A N 1
ATOM 1298 C CA . VAL A 1 167 ? 1.827 -0.108 -7.241 1.00 95.38 167 VAL A CA 1
ATOM 1299 C C . VAL A 1 167 ? 2.121 0.300 -8.686 1.00 95.38 167 VAL A C 1
ATOM 1301 O O . VAL A 1 167 ? 1.281 0.941 -9.307 1.00 95.38 167 VAL A O 1
ATOM 1304 N N . LEU A 1 168 ? 3.261 -0.097 -9.260 1.00 93.69 168 LEU A N 1
ATOM 1305 C CA . LEU A 1 168 ? 3.610 0.248 -10.647 1.00 93.69 168 LEU A CA 1
ATOM 1306 C C . LEU A 1 168 ? 2.661 -0.364 -11.684 1.00 93.69 168 LEU A C 1
ATOM 1308 O O . LEU A 1 168 ? 2.342 0.291 -12.672 1.00 93.69 168 LEU A O 1
ATOM 1312 N N . HIS A 1 169 ? 2.187 -1.589 -11.452 1.00 94.25 169 HIS A N 1
ATOM 1313 C CA . HIS A 1 169 ? 1.198 -2.246 -12.310 1.00 94.25 169 HIS A CA 1
ATOM 1314 C C . HIS A 1 169 ? -0.249 -1.832 -12.011 1.00 94.25 169 HIS A C 1
ATOM 1316 O O . HIS A 1 169 ? -1.174 -2.352 -12.639 1.00 94.25 169 HIS A O 1
ATOM 1322 N N . ALA A 1 170 ? -0.485 -0.914 -11.069 1.00 93.62 170 ALA A N 1
ATOM 1323 C CA . ALA A 1 170 ? -1.819 -0.360 -10.899 1.00 93.62 170 ALA A CA 1
ATOM 1324 C C . ALA A 1 170 ? -2.229 0.431 -12.162 1.00 93.62 170 ALA A C 1
ATOM 1326 O O . ALA A 1 170 ? -1.367 1.018 -12.825 1.00 93.62 170 ALA A O 1
ATOM 1327 N N . PRO A 1 171 ? -3.531 0.472 -12.511 1.00 92.50 171 PRO A N 1
ATOM 1328 C CA . PRO A 1 171 ? -4.000 1.061 -13.764 1.00 92.50 171 PRO A CA 1
ATOM 1329 C C . PRO A 1 171 ? -3.488 2.478 -14.025 1.00 92.50 171 PRO A C 1
ATOM 1331 O O . PRO A 1 171 ? -3.130 2.807 -15.155 1.00 92.50 171 PRO A O 1
ATOM 1334 N N . ARG A 1 172 ? -3.446 3.332 -12.997 1.00 90.31 172 ARG A N 1
ATOM 1335 C CA . ARG A 1 172 ? -3.079 4.736 -13.163 1.00 90.31 172 ARG A CA 1
ATOM 1336 C C . ARG A 1 172 ? -1.573 4.966 -13.341 1.00 90.31 172 ARG A C 1
ATOM 1338 O O . ARG A 1 172 ? -1.242 5.650 -14.307 1.00 90.31 172 ARG A O 1
ATOM 1345 N N . PRO A 1 173 ? -0.657 4.427 -12.510 1.00 91.69 173 PRO A N 1
ATOM 1346 C CA . PRO A 1 173 ? 0.781 4.501 -12.772 1.00 91.69 173 PRO A CA 1
ATOM 1347 C C . PRO A 1 173 ? 1.157 3.846 -14.096 1.00 91.69 173 PRO A C 1
ATOM 1349 O O . PRO A 1 173 ? 1.942 4.415 -14.847 1.00 91.69 173 PRO A O 1
ATOM 1352 N N . TRP A 1 174 ? 0.540 2.710 -14.427 1.00 91.56 174 TRP A N 1
ATOM 1353 C CA . TRP A 1 174 ? 0.770 2.046 -15.705 1.00 91.56 174 TRP A CA 1
ATOM 1354 C C . TRP A 1 174 ? 0.391 2.944 -16.887 1.00 91.56 174 TRP A C 1
ATOM 1356 O O . TRP A 1 174 ? 1.223 3.231 -17.747 1.00 91.56 174 TRP A O 1
ATOM 1366 N N . ALA A 1 175 ? -0.833 3.485 -16.882 1.00 87.81 175 ALA A N 1
ATOM 1367 C CA . ALA A 1 175 ? -1.287 4.425 -17.903 1.00 87.81 175 ALA A CA 1
ATOM 1368 C C . ALA A 1 175 ? -0.454 5.719 -17.924 1.00 87.81 175 ALA A C 1
ATOM 1370 O O . ALA A 1 175 ? -0.291 6.327 -18.982 1.00 87.81 175 ALA A O 1
ATOM 1371 N N . TRP A 1 176 ? 0.067 6.159 -16.773 1.00 86.06 176 TRP A N 1
ATOM 1372 C CA . TRP A 1 176 ? 0.977 7.302 -16.683 1.00 86.06 176 TRP A CA 1
ATOM 1373 C C . TRP A 1 176 ? 2.263 7.037 -17.454 1.00 86.06 176 TRP A C 1
ATOM 1375 O O . TRP A 1 176 ? 2.647 7.860 -18.279 1.00 86.06 176 TRP A O 1
ATOM 1385 N N . ILE A 1 177 ? 2.879 5.871 -17.240 1.00 85.69 177 ILE A N 1
ATOM 1386 C CA . ILE A 1 177 ? 4.076 5.456 -17.970 1.00 85.69 177 ILE A CA 1
ATOM 1387 C C . ILE A 1 177 ? 3.738 5.362 -19.465 1.00 85.69 177 ILE A C 1
ATOM 1389 O O . ILE A 1 177 ? 4.338 6.089 -20.255 1.00 85.69 177 ILE A O 1
ATOM 1393 N N . GLU A 1 178 ? 2.709 4.599 -19.853 1.00 84.19 178 GLU A N 1
ATOM 1394 C CA . GLU A 1 178 ? 2.316 4.386 -21.259 1.00 84.19 178 GLU A CA 1
ATOM 1395 C C . GLU A 1 178 ? 2.087 5.675 -22.060 1.00 84.19 178 GLU A C 1
ATOM 1397 O O . GLU A 1 178 ? 2.446 5.745 -23.240 1.00 84.19 178 GLU A O 1
ATOM 1402 N N . ARG A 1 179 ? 1.513 6.717 -21.443 1.00 78.00 179 ARG A N 1
ATOM 1403 C CA . ARG A 1 179 ? 1.223 7.998 -22.117 1.00 78.00 179 ARG A CA 1
ATOM 1404 C C . ARG A 1 179 ? 2.458 8.633 -22.756 1.00 78.00 179 ARG A C 1
ATOM 1406 O O . ARG A 1 179 ? 2.327 9.276 -23.801 1.00 78.00 179 ARG A O 1
ATOM 1413 N N . PHE A 1 180 ? 3.646 8.416 -22.193 1.00 71.62 180 PHE A N 1
ATOM 1414 C CA . PHE A 1 180 ? 4.901 8.935 -22.745 1.00 71.62 180 PHE A CA 1
ATOM 1415 C C . PHE A 1 180 ? 5.336 8.224 -24.034 1.00 71.62 180 PHE A C 1
ATOM 1417 O O . PHE A 1 180 ? 6.074 8.799 -24.835 1.00 71.62 180 PHE A O 1
ATOM 1424 N N . GLY A 1 181 ? 4.843 7.009 -24.287 1.00 64.62 181 GLY A N 1
ATOM 1425 C CA . GLY A 1 181 ? 5.085 6.302 -25.544 1.00 64.62 181 GLY A CA 1
ATOM 1426 C C . GLY A 1 181 ? 4.339 6.908 -26.736 1.00 64.62 181 GLY A C 1
ATOM 1427 O O . GLY A 1 181 ? 4.829 6.828 -27.861 1.00 64.62 181 GLY A O 1
ATOM 1428 N N . GLY A 1 182 ? 3.179 7.537 -26.498 1.00 58.12 182 GLY A N 1
ATOM 1429 C CA . GLY A 1 182 ? 2.256 7.981 -27.552 1.00 58.12 182 GLY A CA 1
ATOM 1430 C C . GLY A 1 182 ? 2.230 9.484 -27.858 1.00 58.12 182 GLY A C 1
ATOM 1431 O O . GLY A 1 182 ? 1.735 9.870 -28.915 1.00 58.12 182 GLY A O 1
ATOM 1432 N N . MET A 1 183 ? 2.737 10.352 -26.975 1.00 52.34 183 MET A N 1
ATOM 1433 C CA . MET A 1 183 ? 2.661 11.812 -27.145 1.00 52.34 183 MET A CA 1
ATOM 1434 C C . MET A 1 183 ? 4.006 12.482 -26.853 1.00 52.34 183 MET A C 1
ATOM 1436 O O . MET A 1 183 ? 4.362 12.693 -25.696 1.00 52.34 183 MET A O 1
ATOM 1440 N N . ARG A 1 184 ? 4.741 12.863 -27.904 1.00 54.88 184 ARG A N 1
ATOM 1441 C CA . ARG A 1 184 ? 6.028 13.571 -27.791 1.00 54.88 184 ARG A CA 1
ATOM 1442 C C . ARG A 1 184 ? 5.847 15.072 -27.983 1.00 54.88 184 ARG A C 1
ATOM 1444 O O . ARG A 1 184 ? 5.664 15.543 -29.104 1.00 54.88 184 ARG A O 1
ATOM 1451 N N . ASN A 1 185 ? 5.891 15.818 -26.886 1.00 59.97 185 ASN A N 1
ATOM 1452 C CA . ASN A 1 185 ? 6.031 17.273 -26.872 1.00 59.97 185 ASN A CA 1
ATOM 1453 C C . ASN A 1 185 ? 6.953 17.686 -25.708 1.00 59.97 185 ASN A C 1
ATOM 1455 O O . ASN A 1 185 ? 7.218 16.887 -24.815 1.00 59.97 185 ASN A O 1
ATOM 1459 N N . GLU A 1 186 ? 7.446 18.926 -25.721 1.00 55.00 186 GLU A N 1
ATOM 1460 C CA . GLU A 1 186 ? 8.448 19.405 -24.752 1.00 55.00 186 GLU A CA 1
ATOM 1461 C C . GLU A 1 186 ? 7.984 19.311 -23.288 1.00 55.00 186 GLU A C 1
ATOM 1463 O O . GLU A 1 186 ? 8.781 18.979 -22.415 1.00 55.00 186 GLU A O 1
ATOM 1468 N N . ALA A 1 187 ? 6.693 19.533 -23.014 1.00 59.94 187 ALA A N 1
ATOM 1469 C CA . ALA A 1 187 ? 6.141 19.410 -21.662 1.00 59.94 187 ALA A CA 1
ATOM 1470 C C . ALA A 1 187 ? 6.149 17.953 -21.165 1.00 59.94 187 ALA A C 1
ATOM 1472 O O . ALA A 1 187 ? 6.455 17.689 -20.004 1.00 59.94 187 ALA A O 1
ATOM 1473 N N . ASN A 1 188 ? 5.865 16.995 -22.050 1.00 60.72 188 ASN A N 1
ATOM 1474 C CA . ASN A 1 188 ? 5.914 15.572 -21.723 1.00 60.72 188 ASN A CA 1
ATOM 1475 C C . ASN A 1 188 ? 7.356 15.083 -21.518 1.00 60.72 188 ASN A C 1
ATOM 1477 O O . ASN A 1 188 ? 7.582 14.218 -20.673 1.00 60.72 188 ASN A O 1
ATOM 1481 N N . ASP A 1 189 ? 8.328 15.651 -22.238 1.00 63.03 189 ASP A N 1
ATOM 1482 C CA . ASP A 1 189 ? 9.750 15.321 -22.080 1.00 63.03 189 ASP A CA 1
ATOM 1483 C C . ASP A 1 189 ? 10.271 15.731 -20.689 1.00 63.03 189 ASP A C 1
ATOM 1485 O O . ASP A 1 189 ? 11.048 14.996 -20.077 1.00 63.03 189 ASP A O 1
ATOM 1489 N N . GLU A 1 190 ? 9.822 16.873 -20.156 1.00 64.75 190 GLU A N 1
ATOM 1490 C CA . GLU A 1 190 ? 10.201 17.344 -18.819 1.00 64.75 190 GLU A CA 1
ATOM 1491 C C . GLU A 1 190 ? 9.594 16.471 -17.706 1.00 64.75 190 GLU A C 1
ATOM 1493 O O . GLU A 1 190 ? 10.312 16.014 -16.812 1.00 64.75 190 GLU A O 1
ATOM 1498 N N . VAL A 1 191 ? 8.299 16.153 -17.794 1.00 65.38 191 VAL A N 1
ATOM 1499 C CA . VAL A 1 191 ? 7.613 15.286 -16.817 1.00 65.38 191 VAL A CA 1
ATOM 1500 C C . VAL A 1 191 ? 8.185 13.862 -16.840 1.00 65.38 191 VAL A C 1
ATOM 1502 O O . VAL A 1 191 ? 8.489 13.303 -15.785 1.00 65.38 191 VAL A O 1
ATOM 1505 N N . MET A 1 192 ? 8.432 13.290 -18.026 1.00 67.31 192 MET A N 1
ATOM 1506 C CA . MET A 1 192 ? 9.088 11.982 -18.168 1.00 67.31 192 MET A CA 1
ATOM 1507 C C . MET A 1 192 ? 10.470 11.967 -17.498 1.00 67.31 192 MET A C 1
ATOM 1509 O O . MET A 1 192 ? 10.826 11.001 -16.814 1.00 67.31 192 MET A O 1
ATOM 1513 N N . ARG A 1 193 ? 11.246 13.043 -17.691 1.00 66.12 193 ARG A N 1
ATOM 1514 C CA . ARG A 1 193 ? 12.607 13.187 -17.165 1.00 66.12 193 ARG A CA 1
ATOM 1515 C C . ARG A 1 193 ? 12.647 13.255 -15.645 1.00 66.12 193 ARG A C 1
ATOM 1517 O O . ARG A 1 193 ? 13.563 12.693 -15.052 1.00 66.12 193 ARG A O 1
ATOM 1524 N N . PHE A 1 194 ? 11.721 13.970 -15.017 1.00 69.75 194 PHE A N 1
ATOM 1525 C CA . PHE A 1 194 ? 11.769 14.166 -13.568 1.00 69.75 194 PHE A CA 1
ATOM 1526 C C . PHE A 1 194 ? 11.046 13.068 -12.794 1.00 69.75 194 PHE A C 1
ATOM 1528 O O . PHE A 1 194 ? 11.528 12.657 -11.740 1.00 69.75 194 PHE A O 1
ATOM 1535 N N . GLU A 1 195 ? 9.933 12.553 -13.314 1.00 80.94 195 GLU A N 1
ATOM 1536 C CA . GLU A 1 195 ? 9.105 11.608 -12.568 1.00 80.94 195 GLU A CA 1
ATOM 1537 C C . G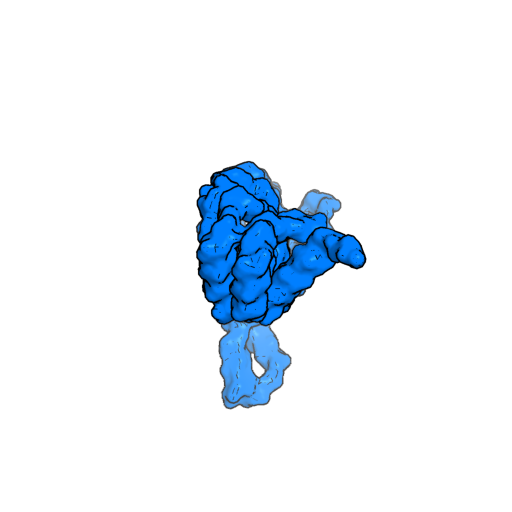LU A 1 195 ? 9.497 10.160 -12.844 1.00 80.94 195 GLU A C 1
ATOM 1539 O O . GLU A 1 195 ? 10.042 9.494 -11.967 1.00 80.94 195 GLU A O 1
ATOM 1544 N N . VAL A 1 196 ? 9.292 9.669 -14.070 1.00 80.06 196 VAL A N 1
ATOM 1545 C CA . VAL A 1 196 ? 9.459 8.238 -14.383 1.00 80.06 196 VAL A CA 1
ATOM 1546 C C . VAL A 1 196 ? 10.928 7.819 -14.303 1.00 80.06 196 VAL A C 1
ATOM 1548 O O . VAL A 1 196 ? 11.260 6.772 -13.746 1.00 80.06 196 VAL A O 1
ATOM 1551 N N . VAL A 1 197 ? 11.842 8.662 -14.791 1.00 77.69 197 VAL A N 1
ATOM 1552 C CA . VAL A 1 197 ? 13.280 8.422 -14.607 1.00 77.69 197 VAL A CA 1
ATOM 1553 C C . VAL A 1 197 ? 13.684 8.550 -13.134 1.00 77.69 197 VAL A C 1
ATOM 1555 O O . VAL A 1 197 ? 14.542 7.792 -12.680 1.00 77.69 197 VAL A O 1
ATOM 1558 N N . GLY A 1 198 ? 13.048 9.442 -12.369 1.00 82.81 198 GLY A N 1
ATOM 1559 C CA . GLY A 1 198 ? 13.236 9.540 -10.921 1.00 82.81 198 GLY A CA 1
ATOM 1560 C C . GLY A 1 198 ? 12.815 8.261 -10.187 1.00 82.81 198 GLY A C 1
ATOM 1561 O O . GLY A 1 198 ? 13.534 7.788 -9.305 1.00 82.81 198 GLY A O 1
ATOM 1562 N N . TRP A 1 199 ? 11.700 7.646 -10.591 1.00 90.06 199 TRP A N 1
ATOM 1563 C CA . TRP A 1 199 ? 11.251 6.349 -10.075 1.00 90.06 199 TRP A CA 1
ATOM 1564 C C . TRP A 1 199 ? 12.244 5.233 -10.417 1.00 90.06 199 TRP A C 1
ATOM 1566 O O . TRP A 1 199 ? 12.617 4.453 -9.541 1.00 90.06 199 TRP A O 1
ATOM 1576 N N . MET A 1 200 ? 12.726 5.185 -11.663 1.00 86.88 200 MET A N 1
ATOM 1577 C CA . MET A 1 200 ? 13.743 4.219 -12.088 1.00 86.88 200 MET A CA 1
ATOM 1578 C C . MET A 1 200 ? 15.053 4.397 -11.304 1.00 86.88 200 MET A C 1
ATOM 1580 O O . MET A 1 200 ? 15.637 3.411 -10.852 1.00 86.88 200 MET A O 1
ATOM 1584 N N . ASP A 1 201 ? 15.521 5.634 -11.107 1.00 83.06 201 ASP A N 1
ATOM 1585 C CA . ASP A 1 201 ? 16.718 5.891 -10.303 1.00 83.06 201 ASP A CA 1
ATOM 1586 C C . ASP A 1 201 ? 16.533 5.411 -8.864 1.00 83.06 201 ASP A C 1
ATOM 1588 O O . ASP A 1 201 ? 17.381 4.689 -8.336 1.00 83.06 201 ASP A O 1
ATOM 1592 N N . ALA A 1 202 ? 15.388 5.717 -8.251 1.00 87.44 202 ALA A N 1
ATOM 1593 C CA . ALA A 1 202 ? 15.058 5.223 -6.921 1.00 87.44 202 ALA A CA 1
ATOM 1594 C C . ALA A 1 202 ? 15.038 3.684 -6.860 1.00 87.44 202 ALA A C 1
ATOM 1596 O O . ALA A 1 202 ? 15.553 3.104 -5.900 1.00 87.44 202 ALA A O 1
ATOM 1597 N N . ALA A 1 203 ? 14.516 3.008 -7.888 1.00 86.69 203 ALA A N 1
ATOM 1598 C CA . ALA A 1 203 ? 14.500 1.547 -7.979 1.00 86.69 203 ALA A CA 1
ATOM 1599 C C . ALA A 1 203 ? 15.916 0.954 -8.059 1.00 86.69 203 ALA A C 1
ATOM 1601 O O . ALA A 1 203 ? 16.221 -0.050 -7.411 1.00 86.69 203 ALA A O 1
ATOM 1602 N N . MET A 1 204 ? 16.819 1.610 -8.790 1.00 81.62 204 MET A N 1
ATOM 1603 C CA . MET A 1 204 ? 18.227 1.213 -8.854 1.00 81.62 204 MET A CA 1
ATOM 1604 C C . MET A 1 204 ? 18.966 1.463 -7.538 1.00 81.62 204 MET A C 1
ATOM 1606 O O . MET A 1 204 ? 19.755 0.621 -7.114 1.00 81.62 204 MET A O 1
ATOM 1610 N N . GLN A 1 205 ? 18.707 2.590 -6.867 1.00 82.62 205 GLN A N 1
ATOM 1611 C CA . GLN A 1 205 ? 19.300 2.904 -5.561 1.00 82.62 205 GLN A CA 1
ATOM 1612 C C . GLN A 1 205 ? 18.838 1.938 -4.461 1.00 82.62 205 GLN A C 1
ATOM 1614 O O . GLN A 1 205 ? 19.588 1.644 -3.530 1.00 82.62 205 GLN A O 1
ATOM 1619 N N . THR A 1 206 ? 17.610 1.432 -4.570 1.00 83.62 206 THR A N 1
ATOM 1620 C CA . THR A 1 206 ? 17.032 0.455 -3.637 1.00 83.62 206 THR A CA 1
ATOM 1621 C C . THR A 1 206 ? 17.349 -0.995 -3.993 1.00 83.62 206 THR A C 1
ATOM 1623 O O . THR A 1 206 ? 17.066 -1.875 -3.186 1.00 83.62 206 THR A O 1
ATOM 1626 N N . VAL A 1 207 ? 18.018 -1.235 -5.130 1.00 80.12 207 VAL A N 1
ATOM 1627 C CA . VAL A 1 207 ? 18.403 -2.565 -5.632 1.00 80.12 207 VAL A CA 1
ATOM 1628 C C . VAL A 1 207 ? 17.176 -3.463 -5.852 1.00 80.12 207 VAL A C 1
ATOM 1630 O O . VAL A 1 207 ? 17.170 -4.629 -5.471 1.00 80.12 207 VAL A O 1
ATOM 1633 N N . ASN A 1 208 ? 16.139 -2.915 -6.494 1.00 81.56 208 ASN A N 1
ATOM 1634 C CA . ASN A 1 208 ? 14.915 -3.629 -6.873 1.00 81.56 208 ASN A CA 1
ATOM 1635 C C . ASN A 1 208 ? 14.939 -3.973 -8.382 1.00 81.56 208 ASN A C 1
ATOM 1637 O O . ASN A 1 208 ? 14.372 -3.232 -9.189 1.00 81.56 208 ASN A O 1
ATOM 1641 N N . PRO A 1 209 ? 15.631 -5.042 -8.822 1.00 78.25 209 PRO A N 1
ATOM 1642 C CA . PRO A 1 209 ? 15.866 -5.304 -10.244 1.00 78.25 209 PRO A CA 1
ATOM 1643 C C . PRO A 1 209 ? 14.591 -5.591 -11.047 1.00 78.25 209 PRO A C 1
ATOM 1645 O O . PRO A 1 209 ? 14.549 -5.259 -12.226 1.00 78.25 209 PRO A O 1
ATOM 1648 N N . SER A 1 210 ? 13.553 -6.178 -10.449 1.00 85.88 210 SER A N 1
ATOM 1649 C CA . SER A 1 210 ? 12.268 -6.428 -11.123 1.00 85.88 210 SER A CA 1
ATOM 1650 C C . SER A 1 210 ? 11.497 -5.128 -11.329 1.00 85.88 210 SER A C 1
ATOM 1652 O O . SER A 1 210 ? 10.932 -4.926 -12.394 1.00 85.88 210 SER A O 1
ATOM 1654 N N . VAL A 1 211 ? 11.568 -4.200 -10.370 1.00 88.50 211 VAL A N 1
ATOM 1655 C CA . VAL A 1 211 ? 11.014 -2.841 -10.515 1.00 88.50 211 VAL A CA 1
ATOM 1656 C C . VAL A 1 211 ? 11.727 -2.093 -11.643 1.00 88.50 211 VAL A C 1
ATOM 1658 O O . VAL A 1 211 ? 11.082 -1.419 -12.436 1.00 88.50 211 VAL A O 1
ATOM 1661 N N . VAL A 1 212 ? 13.053 -2.238 -11.766 1.00 84.06 212 VAL A N 1
ATOM 1662 C CA . VAL A 1 212 ? 13.801 -1.678 -12.908 1.00 84.06 212 VAL A CA 1
ATOM 1663 C C . VAL A 1 212 ? 13.368 -2.330 -14.227 1.00 84.06 212 VAL A C 1
ATOM 1665 O O . VAL A 1 212 ? 13.232 -1.635 -15.234 1.00 84.06 212 VAL A O 1
ATOM 1668 N N . ALA A 1 213 ? 13.121 -3.643 -14.221 1.00 83.12 213 ALA A N 1
ATOM 1669 C CA . ALA A 1 213 ? 12.705 -4.393 -15.401 1.00 83.12 213 ALA A CA 1
ATOM 1670 C C . ALA A 1 213 ? 11.327 -3.974 -15.936 1.00 83.12 213 ALA A C 1
ATOM 1672 O O . ALA A 1 213 ? 11.174 -3.956 -17.154 1.00 83.12 213 ALA A O 1
ATOM 1673 N N . VAL A 1 214 ? 10.388 -3.547 -15.076 1.00 89.19 214 VAL A N 1
ATOM 1674 C CA . VAL A 1 214 ? 9.075 -3.005 -15.495 1.00 89.19 214 VAL A CA 1
ATOM 1675 C C . VAL A 1 214 ? 9.235 -1.885 -16.510 1.00 89.19 214 VAL A C 1
ATOM 1677 O O . VAL A 1 214 ? 8.565 -1.856 -17.535 1.00 89.19 214 VAL A O 1
ATOM 1680 N N . PHE A 1 215 ? 10.170 -0.966 -16.273 1.00 84.44 215 PHE A N 1
ATOM 1681 C CA . PHE A 1 215 ? 10.403 0.125 -17.215 1.00 84.44 215 PHE A CA 1
ATOM 1682 C C . PHE A 1 215 ? 10.971 -0.365 -18.557 1.00 84.44 215 PHE A C 1
ATOM 1684 O O . PHE A 1 215 ? 10.816 0.300 -19.577 1.00 84.44 215 PHE A O 1
ATOM 1691 N N . GLY A 1 216 ? 11.624 -1.530 -18.568 1.00 77.50 216 GLY A N 1
ATOM 1692 C CA . GLY A 1 216 ? 12.094 -2.204 -19.775 1.00 77.50 216 GLY A CA 1
ATOM 1693 C C . GLY A 1 216 ? 10.988 -2.862 -20.606 1.00 77.50 216 GLY A C 1
ATOM 1694 O O . GLY A 1 216 ? 11.270 -3.241 -21.738 1.00 77.50 216 GLY A O 1
ATOM 1695 N N . GLU A 1 217 ? 9.759 -2.974 -20.091 1.00 84.56 217 GLU A N 1
ATOM 1696 C CA . GLU A 1 217 ? 8.594 -3.463 -20.850 1.00 84.56 217 GLU A CA 1
ATOM 1697 C C . GLU A 1 217 ? 8.097 -2.436 -21.882 1.00 84.56 217 GLU A C 1
ATOM 1699 O O . GLU A 1 217 ? 7.352 -2.774 -22.799 1.00 84.56 217 GLU A O 1
ATOM 1704 N N . PHE A 1 218 ? 8.542 -1.183 -21.765 1.00 79.88 218 PHE A N 1
ATOM 1705 C CA . PHE A 1 218 ? 8.169 -0.093 -22.653 1.00 79.88 218 PHE A CA 1
ATOM 1706 C C . PHE A 1 218 ? 9.277 0.177 -23.680 1.00 79.88 218 PHE A C 1
ATOM 1708 O O . PHE A 1 218 ? 10.316 0.755 -23.351 1.00 79.88 218 PHE A O 1
ATOM 1715 N N . ASP A 1 219 ? 9.035 -0.173 -24.948 1.00 72.62 219 ASP A N 1
ATOM 1716 C CA . ASP A 1 219 ? 10.028 -0.098 -26.039 1.00 72.62 219 ASP A CA 1
ATOM 1717 C C . ASP A 1 219 ? 10.714 1.275 -26.173 1.00 72.62 219 ASP A C 1
ATOM 1719 O O . ASP A 1 219 ? 11.902 1.368 -26.491 1.00 72.62 219 ASP A O 1
ATOM 1723 N N . TYR A 1 220 ? 9.985 2.363 -25.901 1.00 70.94 220 TYR A N 1
ATOM 1724 C CA . TYR A 1 220 ? 10.502 3.733 -26.000 1.00 70.94 220 TYR A CA 1
ATOM 1725 C C . TYR A 1 220 ? 11.359 4.156 -24.798 1.00 70.94 220 TYR A C 1
ATOM 1727 O O . TYR A 1 220 ? 12.110 5.133 -24.894 1.00 70.94 220 TYR A O 1
ATOM 1735 N N . PHE A 1 221 ? 11.251 3.462 -23.664 1.00 73.44 221 PHE A N 1
ATOM 1736 C CA . PHE A 1 221 ? 11.820 3.913 -22.399 1.00 73.44 221 PHE A CA 1
ATOM 1737 C C . PHE A 1 221 ? 13.341 3.797 -22.386 1.00 73.44 221 PHE A C 1
ATOM 1739 O O . PHE A 1 221 ? 14.041 4.751 -22.042 1.00 73.44 221 PHE A O 1
ATOM 1746 N N . ARG A 1 222 ? 13.873 2.659 -22.845 1.00 70.12 222 ARG A N 1
ATOM 1747 C CA . ARG A 1 222 ? 15.321 2.450 -22.951 1.00 70.12 222 ARG A CA 1
ATOM 1748 C C . ARG A 1 222 ? 15.974 3.510 -23.857 1.00 70.12 222 ARG A C 1
ATOM 1750 O O . ARG A 1 222 ? 16.864 4.202 -23.363 1.00 70.12 222 ARG A O 1
ATOM 1757 N N . PRO A 1 223 ? 15.533 3.736 -25.112 1.00 64.25 223 PRO A N 1
ATOM 1758 C CA . PRO A 1 223 ? 16.033 4.838 -25.938 1.00 64.25 223 PRO A CA 1
ATOM 1759 C C . PRO A 1 223 ? 15.957 6.212 -25.260 1.00 64.25 223 PRO A C 1
ATOM 1761 O O . PRO A 1 223 ? 16.901 6.992 -25.375 1.00 64.25 223 PRO A O 1
ATOM 1764 N N . ALA A 1 224 ? 14.878 6.504 -24.525 1.00 67.44 224 ALA A N 1
ATOM 1765 C CA . ALA A 1 224 ? 14.717 7.774 -23.822 1.00 67.44 224 ALA A CA 1
ATOM 1766 C C . ALA A 1 224 ? 15.750 7.959 -22.698 1.00 67.44 224 ALA A C 1
ATOM 1768 O O . ALA A 1 224 ? 16.398 8.999 -22.636 1.00 67.44 224 ALA A O 1
ATOM 1769 N N . VAL A 1 225 ? 15.989 6.952 -21.851 1.00 66.56 225 VAL A N 1
ATOM 1770 C CA . VAL A 1 225 ? 17.019 7.025 -20.793 1.00 66.56 225 VAL A CA 1
ATOM 1771 C C . VAL A 1 225 ? 18.408 7.279 -21.388 1.00 66.56 225 VAL A C 1
ATOM 1773 O O . VAL A 1 225 ? 19.137 8.154 -20.912 1.00 66.56 225 VAL A O 1
ATOM 1776 N N . PHE A 1 226 ? 18.753 6.576 -22.472 1.00 65.38 226 PHE A N 1
ATOM 1777 C CA . PHE A 1 226 ? 20.000 6.823 -23.201 1.00 65.38 226 PHE A CA 1
ATOM 1778 C C . PHE A 1 226 ? 20.044 8.246 -23.790 1.00 65.38 226 PHE A C 1
ATOM 1780 O O . PHE A 1 226 ? 21.095 8.889 -23.741 1.00 65.38 226 PHE A O 1
ATOM 1787 N N . ALA A 1 227 ? 18.911 8.776 -24.267 1.00 60.19 227 ALA A N 1
ATOM 1788 C CA . ALA A 1 227 ? 18.773 10.159 -24.735 1.00 60.19 227 ALA A CA 1
ATOM 1789 C C . ALA A 1 227 ? 19.184 11.185 -23.706 1.00 60.19 227 ALA A C 1
ATOM 1791 O O . ALA A 1 227 ? 20.064 12.020 -23.944 1.00 60.19 227 ALA A O 1
ATOM 1792 N N . PHE A 1 228 ? 18.532 11.087 -22.553 1.00 62.28 228 PHE A N 1
ATOM 1793 C CA . PHE A 1 228 ? 18.721 12.000 -21.449 1.00 62.28 228 PHE A CA 1
ATOM 1794 C C . PHE A 1 228 ? 20.173 11.985 -20.979 1.00 62.28 228 PHE A C 1
ATOM 1796 O O . PHE A 1 228 ? 20.729 13.039 -20.674 1.00 62.28 228 PHE A O 1
ATOM 1803 N N . ALA A 1 229 ? 20.822 10.819 -20.997 1.00 59.19 229 ALA A N 1
ATOM 1804 C CA . ALA A 1 229 ? 22.175 10.699 -20.488 1.00 59.19 229 ALA A CA 1
ATOM 1805 C C . ALA A 1 229 ? 23.297 11.094 -21.441 1.00 59.19 229 ALA A C 1
ATOM 1807 O O . ALA A 1 229 ? 24.340 11.564 -20.981 1.00 59.19 229 ALA A O 1
ATOM 1808 N N . HIS A 1 230 ? 23.110 10.898 -22.744 1.00 54.53 230 HIS A N 1
ATOM 1809 C CA . HIS A 1 230 ? 24.160 11.158 -23.725 1.00 54.53 230 HIS A CA 1
ATOM 1810 C C . HIS A 1 230 ? 24.020 12.505 -24.431 1.00 54.53 230 HIS A C 1
ATOM 1812 O O . HIS A 1 230 ? 25.035 13.052 -24.860 1.00 54.53 230 HIS A O 1
ATOM 1818 N N . PHE A 1 231 ? 22.802 13.046 -24.547 1.00 52.59 231 PHE A N 1
ATOM 1819 C CA . PHE A 1 231 ? 22.536 14.163 -25.455 1.00 52.59 231 PHE A CA 1
ATOM 1820 C C . PHE A 1 231 ? 21.899 15.396 -24.799 1.00 52.59 231 PHE A C 1
ATOM 1822 O O . PHE A 1 231 ? 22.040 16.490 -25.339 1.00 52.59 231 PHE A O 1
ATOM 1829 N N . GLN A 1 232 ? 21.278 15.289 -23.617 1.00 53.38 232 GLN A N 1
ATOM 1830 C CA . GLN A 1 232 ? 20.760 16.458 -22.879 1.00 53.38 232 GLN A CA 1
ATOM 1831 C C . GLN A 1 232 ? 21.819 17.135 -21.988 1.00 53.38 232 GLN A C 1
ATOM 1833 O O . GLN A 1 232 ? 21.580 17.471 -20.827 1.00 53.38 232 GLN A O 1
ATOM 1838 N N . THR A 1 233 ? 23.009 17.367 -22.541 1.00 46.28 233 THR A N 1
ATOM 1839 C CA . THR A 1 233 ? 24.142 18.022 -21.863 1.00 46.28 233 THR A CA 1
ATOM 1840 C C . THR A 1 233 ? 24.068 19.556 -21.853 1.00 46.28 233 THR A C 1
ATOM 1842 O O . THR A 1 233 ? 25.024 20.202 -21.433 1.00 46.28 233 THR A O 1
ATOM 1845 N N . THR A 1 234 ? 22.983 20.164 -22.343 1.00 44.47 234 THR A N 1
ATOM 1846 C CA . THR A 1 234 ? 22.913 21.613 -22.621 1.00 44.47 234 THR A CA 1
ATOM 1847 C C . THR A 1 234 ? 22.148 22.446 -21.591 1.00 44.47 234 THR A C 1
ATOM 1849 O O . THR A 1 234 ? 22.355 23.656 -21.540 1.00 44.47 234 THR A O 1
ATOM 1852 N N . THR A 1 235 ? 21.327 21.856 -20.718 1.00 45.97 235 THR A N 1
ATOM 1853 C CA . THR A 1 235 ? 20.721 22.600 -19.600 1.00 45.97 235 THR A CA 1
ATOM 1854 C C . THR A 1 235 ? 21.640 22.525 -18.384 1.00 45.97 235 THR A C 1
ATOM 1856 O O . THR A 1 235 ? 21.757 21.465 -17.773 1.00 45.97 235 THR A O 1
ATOM 1859 N N . ALA A 1 236 ? 22.269 23.647 -18.027 1.00 44.12 236 ALA A N 1
ATOM 1860 C CA . ALA A 1 236 ? 23.277 23.826 -16.969 1.00 44.12 236 ALA A CA 1
ATOM 1861 C C . ALA A 1 236 ? 22.870 23.407 -15.531 1.00 44.12 236 ALA A C 1
ATOM 1863 O O . ALA A 1 236 ? 23.596 23.688 -14.582 1.00 44.12 236 ALA A O 1
ATOM 1864 N N . VAL A 1 237 ? 21.719 22.758 -15.352 1.00 48.22 237 VAL A N 1
ATOM 1865 C CA . VAL A 1 237 ? 21.098 22.462 -14.053 1.00 48.22 237 VAL A CA 1
ATOM 1866 C C . VAL A 1 237 ? 21.387 21.032 -13.566 1.00 48.22 237 VAL A C 1
ATOM 1868 O O . VAL A 1 237 ? 21.294 20.779 -12.369 1.00 48.22 237 VAL A O 1
ATOM 1871 N N . HIS A 1 238 ? 21.814 20.104 -14.434 1.00 50.56 238 HIS A N 1
ATOM 1872 C CA . HIS A 1 238 ? 22.122 18.727 -14.024 1.00 50.56 238 HIS A CA 1
ATOM 1873 C C . HIS A 1 238 ? 23.458 18.236 -14.581 1.00 50.56 238 HIS A C 1
ATOM 1875 O O . HIS A 1 238 ? 23.695 18.252 -15.789 1.00 50.56 238 HIS A O 1
ATOM 1881 N N . ASP A 1 239 ? 24.332 17.800 -13.675 1.00 54.69 239 ASP A N 1
ATOM 1882 C CA . ASP A 1 239 ? 25.692 17.375 -13.975 1.00 54.69 239 ASP A CA 1
ATOM 1883 C C . ASP A 1 239 ? 25.679 16.129 -14.878 1.00 54.69 239 ASP A C 1
ATOM 1885 O O . ASP A 1 239 ? 25.105 15.087 -14.551 1.00 54.69 239 ASP A O 1
ATOM 1889 N N . SER A 1 240 ? 26.344 16.215 -16.032 1.00 55.38 240 SER A N 1
ATOM 1890 C CA . SER A 1 240 ? 26.531 15.099 -16.974 1.00 55.38 240 SER A CA 1
ATOM 1891 C C . SER A 1 240 ? 27.123 13.833 -16.322 1.00 55.38 240 SER A C 1
ATOM 1893 O O . SER A 1 240 ? 27.076 12.744 -16.903 1.00 55.38 240 SER A O 1
ATOM 1895 N N . GLY A 1 241 ? 27.731 13.966 -15.136 1.00 59.94 241 GLY A N 1
ATOM 1896 C CA . GLY A 1 241 ? 28.202 12.853 -14.317 1.00 59.94 241 GLY A CA 1
ATOM 1897 C C . GLY A 1 241 ? 27.075 12.014 -13.703 1.00 59.94 241 GLY A C 1
ATOM 1898 O O . GLY A 1 241 ? 27.190 10.788 -13.670 1.00 59.94 241 GLY A O 1
ATOM 1899 N N . ASP A 1 242 ? 25.975 12.629 -13.268 1.00 64.94 242 ASP A N 1
ATOM 1900 C CA . ASP A 1 242 ? 24.848 11.928 -12.634 1.00 64.94 242 ASP A CA 1
ATOM 1901 C C . ASP A 1 242 ? 24.117 11.028 -13.619 1.00 64.94 242 ASP A C 1
ATOM 1903 O O . ASP A 1 242 ? 23.885 9.850 -13.345 1.00 64.94 242 ASP A O 1
ATOM 1907 N N . TRP A 1 243 ? 23.873 11.539 -14.820 1.00 64.06 243 TRP A N 1
ATOM 1908 C CA . TRP A 1 243 ? 23.223 10.781 -15.878 1.00 64.06 243 TRP A CA 1
ATOM 1909 C C . TRP A 1 243 ? 24.072 9.623 -16.413 1.00 64.06 243 TRP A C 1
ATOM 1911 O O . TRP A 1 243 ? 23.562 8.530 -16.663 1.00 64.06 243 TRP A O 1
ATOM 1921 N N . ARG A 1 244 ? 25.392 9.811 -16.533 1.00 65.00 244 ARG A N 1
ATOM 1922 C CA . ARG A 1 244 ? 26.302 8.709 -16.886 1.00 65.00 244 ARG A CA 1
ATOM 1923 C C . ARG A 1 244 ? 26.336 7.629 -15.807 1.00 65.00 244 ARG A C 1
ATOM 1925 O O . ARG A 1 244 ? 26.391 6.444 -16.134 1.00 65.00 244 ARG A O 1
ATOM 1932 N N . ARG A 1 245 ? 26.292 8.016 -14.526 1.00 68.94 245 ARG A N 1
ATOM 1933 C CA . ARG A 1 245 ? 26.167 7.064 -13.410 1.00 68.94 245 ARG A CA 1
ATOM 1934 C C . ARG A 1 245 ? 24.843 6.306 -13.471 1.00 68.94 245 ARG A C 1
ATOM 1936 O O . ARG A 1 245 ? 24.852 5.092 -13.285 1.00 68.94 245 ARG A O 1
ATOM 1943 N N . LEU A 1 246 ? 23.749 6.998 -13.782 1.00 66.88 246 LEU A N 1
ATOM 1944 C CA . LEU A 1 246 ? 22.425 6.407 -13.955 1.00 66.88 246 LEU A CA 1
ATOM 1945 C C . LEU A 1 246 ? 22.419 5.326 -15.045 1.00 66.88 246 LEU A C 1
ATOM 1947 O O . LEU A 1 246 ? 22.008 4.203 -14.773 1.00 66.88 246 LEU A O 1
ATOM 1951 N N . CYS A 1 247 ? 22.950 5.624 -16.237 1.00 66.25 247 CYS A N 1
ATOM 1952 C CA . CYS A 1 247 ? 23.021 4.649 -17.333 1.00 66.25 247 CYS A CA 1
ATOM 1953 C C . CYS A 1 247 ? 23.812 3.397 -16.959 1.00 66.25 247 CYS A C 1
ATOM 1955 O O . CYS A 1 247 ? 23.335 2.290 -17.180 1.00 66.25 247 CYS A O 1
ATOM 1957 N N . ARG A 1 248 ? 24.978 3.552 -16.320 1.00 68.00 248 ARG A N 1
ATOM 1958 C CA . ARG A 1 248 ? 25.770 2.396 -15.869 1.00 68.00 248 ARG A CA 1
ATOM 1959 C C . ARG A 1 248 ? 25.020 1.537 -14.852 1.00 68.00 248 ARG A C 1
ATOM 1961 O O . ARG A 1 248 ? 25.107 0.315 -14.907 1.00 68.00 248 ARG A O 1
ATOM 1968 N N . ARG A 1 249 ? 24.285 2.157 -13.918 1.00 68.81 249 ARG A N 1
ATOM 1969 C CA . ARG A 1 249 ? 23.442 1.421 -12.959 1.00 68.81 249 ARG A CA 1
ATOM 1970 C C . ARG A 1 249 ? 22.300 0.691 -13.661 1.00 68.81 249 ARG A C 1
ATOM 1972 O O . ARG A 1 249 ? 22.010 -0.443 -13.296 1.00 68.81 249 ARG A O 1
ATOM 1979 N N . TYR A 1 250 ? 21.698 1.315 -14.669 1.00 68.12 250 TYR A N 1
ATOM 1980 C CA . TYR A 1 250 ? 20.607 0.724 -15.438 1.00 68.12 250 TYR A CA 1
ATOM 1981 C C . TYR A 1 250 ? 21.086 -0.485 -16.242 1.00 68.12 250 TYR A C 1
ATOM 1983 O O . TYR A 1 250 ? 20.500 -1.560 -16.145 1.00 68.12 250 TYR A O 1
ATOM 1991 N N . GLU A 1 251 ? 22.205 -0.344 -16.956 1.00 66.50 251 GLU A N 1
ATOM 1992 C CA . GLU A 1 251 ? 22.869 -1.449 -17.654 1.00 66.50 251 GLU A CA 1
ATOM 1993 C C . GLU A 1 251 ? 23.166 -2.607 -16.701 1.00 66.50 251 GLU A C 1
ATOM 1995 O O . GLU A 1 251 ? 22.835 -3.756 -16.999 1.00 66.50 251 GLU A O 1
ATOM 2000 N N . TRP A 1 252 ? 23.729 -2.306 -15.529 1.00 68.81 252 TRP A N 1
ATOM 2001 C CA . TRP A 1 252 ? 24.020 -3.300 -14.501 1.00 68.81 252 TRP A CA 1
ATOM 2002 C C . TRP A 1 252 ? 22.752 -4.011 -13.998 1.00 68.81 252 TRP A C 1
ATOM 2004 O O . TRP A 1 252 ? 22.720 -5.241 -13.952 1.00 68.81 252 TRP A O 1
ATOM 2014 N N . ALA A 1 253 ? 21.692 -3.265 -13.673 1.00 66.69 253 ALA A N 1
ATOM 2015 C CA . ALA A 1 253 ? 20.445 -3.812 -13.139 1.00 66.69 253 ALA A CA 1
ATOM 2016 C C . ALA A 1 253 ? 19.705 -4.690 -14.162 1.00 66.69 253 ALA A C 1
ATOM 2018 O O . ALA A 1 253 ? 19.280 -5.798 -13.827 1.00 66.69 253 ALA A O 1
ATOM 2019 N N . MET A 1 254 ? 19.609 -4.241 -15.417 1.00 67.31 254 MET A N 1
ATOM 2020 C CA . MET A 1 254 ? 18.993 -5.015 -16.501 1.00 67.31 254 MET A CA 1
ATOM 2021 C C . MET A 1 254 ? 19.793 -6.279 -16.825 1.00 67.31 254 MET A C 1
ATOM 2023 O O . MET A 1 254 ? 19.212 -7.350 -17.009 1.00 67.31 254 MET A O 1
ATOM 2027 N N . THR A 1 255 ? 21.126 -6.178 -16.834 1.00 64.75 255 THR A N 1
ATOM 2028 C CA . THR A 1 255 ? 22.021 -7.329 -17.025 1.00 64.75 255 THR A CA 1
ATOM 2029 C C . THR A 1 255 ? 21.817 -8.359 -15.920 1.00 64.75 255 THR A C 1
ATOM 2031 O O . THR A 1 255 ? 21.667 -9.549 -16.201 1.00 64.75 255 THR A O 1
ATOM 2034 N N . TRP A 1 256 ? 21.757 -7.914 -14.661 1.00 65.38 256 TRP A N 1
ATOM 2035 C CA . TRP A 1 256 ? 21.482 -8.788 -13.526 1.00 65.38 256 TRP A CA 1
ATOM 2036 C C . TRP A 1 256 ? 20.117 -9.465 -13.659 1.00 65.38 256 TRP A C 1
ATOM 2038 O O . TRP A 1 256 ? 20.048 -10.685 -13.562 1.00 65.38 256 TRP A O 1
ATOM 2048 N N . HIS A 1 257 ? 19.048 -8.719 -13.950 1.00 66.00 257 HIS A N 1
ATOM 2049 C CA . HIS A 1 257 ? 17.705 -9.283 -14.115 1.00 66.00 257 HIS A CA 1
ATOM 2050 C C . HIS A 1 257 ? 17.660 -10.382 -15.193 1.00 66.00 257 HIS A C 1
ATOM 2052 O O . HIS A 1 257 ? 17.202 -11.491 -14.919 1.00 66.00 257 HIS A O 1
ATOM 2058 N N . ALA A 1 258 ? 18.207 -10.112 -16.384 1.00 64.12 258 ALA A N 1
ATOM 2059 C CA . ALA A 1 258 ? 18.199 -11.051 -17.508 1.00 64.12 258 ALA A CA 1
ATOM 2060 C C . ALA A 1 258 ? 19.056 -12.307 -17.264 1.00 64.12 258 ALA A C 1
ATOM 2062 O O . ALA A 1 258 ? 18.725 -13.396 -17.732 1.00 64.12 258 ALA A O 1
ATOM 2063 N N . SER A 1 259 ? 20.166 -12.172 -16.533 1.00 63.44 259 SER A N 1
ATOM 2064 C CA . SER A 1 259 ? 21.122 -13.265 -16.316 1.00 63.44 259 SER A CA 1
ATOM 2065 C C . SER A 1 259 ? 20.906 -14.026 -15.006 1.00 63.44 259 SER A C 1
ATOM 2067 O O . SER A 1 259 ? 21.368 -15.161 -14.893 1.00 63.44 259 SER A O 1
ATOM 2069 N N . ARG A 1 260 ? 20.167 -13.470 -14.034 1.00 66.25 260 ARG A N 1
ATOM 2070 C CA . ARG A 1 260 ? 20.027 -14.017 -12.672 1.00 66.25 260 ARG A CA 1
ATOM 2071 C C . ARG A 1 260 ? 19.664 -15.497 -12.651 1.00 66.25 260 ARG A C 1
ATOM 2073 O O . ARG A 1 260 ? 20.258 -16.247 -11.886 1.00 66.25 260 ARG A O 1
ATOM 2080 N N . ALA A 1 261 ? 18.715 -15.936 -13.475 1.00 60.97 261 ALA A N 1
ATOM 2081 C CA . ALA A 1 261 ? 18.312 -17.342 -13.520 1.00 60.97 261 ALA A CA 1
ATOM 2082 C C . ALA A 1 261 ? 19.451 -18.254 -14.007 1.00 60.97 261 ALA A C 1
ATOM 2084 O O . ALA A 1 261 ? 19.711 -19.293 -13.402 1.00 60.97 261 ALA A O 1
ATOM 2085 N N . ALA A 1 262 ? 20.179 -17.840 -15.048 1.00 60.59 262 ALA A N 1
ATOM 2086 C CA . ALA A 1 262 ? 21.338 -18.569 -15.555 1.00 60.59 262 ALA A CA 1
ATOM 2087 C C . ALA A 1 262 ? 22.485 -18.598 -14.531 1.00 60.59 262 ALA A C 1
ATOM 2089 O O . ALA A 1 262 ? 23.099 -19.645 -14.336 1.00 60.59 262 ALA A O 1
ATOM 2090 N N . LEU A 1 263 ? 22.718 -17.492 -13.817 1.00 61.75 263 LEU A N 1
ATOM 2091 C CA . LEU A 1 263 ? 23.724 -17.393 -12.754 1.00 61.75 263 LEU A CA 1
ATOM 2092 C C . LEU A 1 263 ? 23.364 -18.229 -11.522 1.00 61.75 263 LEU A C 1
ATOM 2094 O O . LEU A 1 263 ? 24.222 -18.889 -10.942 1.00 61.75 263 LEU A O 1
ATOM 2098 N N . LEU A 1 264 ? 22.086 -18.272 -11.143 1.00 57.06 264 LEU A N 1
ATOM 2099 C CA . LEU A 1 264 ? 21.602 -19.143 -10.072 1.00 57.06 264 LEU A CA 1
ATOM 2100 C C . LEU A 1 264 ? 21.737 -20.620 -10.454 1.00 57.06 264 LEU A C 1
ATOM 2102 O O . LEU A 1 264 ? 22.170 -21.422 -9.630 1.00 57.06 264 LEU A O 1
ATOM 2106 N N . VAL A 1 265 ? 21.437 -20.990 -11.703 1.00 57.00 265 VAL A N 1
ATOM 2107 C CA . VAL A 1 265 ? 21.675 -22.352 -12.205 1.00 57.00 265 VAL A CA 1
ATOM 2108 C C . VAL A 1 265 ? 23.169 -22.672 -12.213 1.00 57.00 265 VAL A C 1
ATOM 2110 O O . VAL A 1 265 ? 23.556 -23.730 -11.724 1.00 57.00 265 VAL A O 1
ATOM 2113 N N . GLN A 1 266 ? 24.020 -21.762 -12.687 1.00 59.31 266 GLN A N 1
ATOM 2114 C CA . GLN A 1 266 ? 25.475 -21.908 -12.652 1.00 59.31 266 GLN A CA 1
ATOM 2115 C C . GLN A 1 266 ? 25.978 -22.127 -11.215 1.00 59.31 266 GLN A C 1
ATOM 2117 O O . GLN A 1 266 ? 26.714 -23.078 -10.957 1.00 59.31 266 GLN A O 1
ATOM 2122 N N . ARG A 1 267 ? 25.533 -21.314 -10.253 1.00 51.88 267 ARG A N 1
ATOM 2123 C CA . ARG A 1 267 ? 25.914 -21.435 -8.840 1.00 51.88 267 ARG A CA 1
ATOM 2124 C C . ARG A 1 267 ? 25.418 -22.737 -8.213 1.00 51.88 267 ARG A C 1
ATOM 2126 O O . ARG A 1 267 ? 26.187 -23.434 -7.560 1.00 51.88 267 ARG A O 1
ATOM 2133 N N . CYS A 1 268 ? 24.151 -23.092 -8.426 1.00 55.31 268 CYS A N 1
ATOM 2134 C CA . CYS A 1 268 ? 23.534 -24.268 -7.809 1.00 55.31 268 CYS A CA 1
ATOM 2135 C C . CYS A 1 268 ? 23.923 -25.598 -8.472 1.00 55.31 268 CYS A C 1
ATOM 2137 O O . CYS A 1 268 ? 23.842 -26.635 -7.819 1.00 55.31 268 CYS A O 1
ATOM 2139 N N . ARG A 1 269 ? 24.289 -25.605 -9.760 1.00 54.72 269 ARG A N 1
ATOM 2140 C CA . ARG A 1 269 ? 24.569 -26.838 -10.524 1.00 54.72 269 ARG A CA 1
ATOM 2141 C C . ARG A 1 269 ? 26.027 -27.002 -10.925 1.00 54.72 269 ARG A C 1
ATOM 2143 O O . ARG A 1 269 ? 26.474 -28.136 -11.049 1.00 54.72 269 ARG A O 1
ATOM 2150 N N . VAL A 1 270 ? 26.742 -25.903 -11.145 1.00 59.50 270 VAL A N 1
ATOM 2151 C CA . VAL A 1 270 ? 28.125 -25.905 -11.653 1.00 59.50 270 VAL A CA 1
ATOM 2152 C C . VAL A 1 270 ? 29.120 -25.489 -10.562 1.00 59.50 270 VAL A C 1
ATOM 2154 O O . VAL A 1 270 ? 30.295 -25.822 -10.657 1.00 59.50 270 VAL A O 1
ATOM 2157 N N . GLY A 1 271 ? 28.665 -24.819 -9.495 1.00 58.50 271 GLY A N 1
ATOM 2158 C CA . GLY A 1 271 ? 29.500 -24.456 -8.343 1.00 58.50 271 GLY A CA 1
ATOM 2159 C C . GLY A 1 271 ? 30.541 -23.375 -8.642 1.00 58.50 271 GLY A C 1
ATOM 2160 O O . GLY A 1 271 ? 31.526 -23.255 -7.918 1.00 58.50 271 GLY A O 1
ATOM 2161 N N . LEU A 1 272 ? 30.352 -22.608 -9.718 1.00 55.59 272 LEU A N 1
ATOM 2162 C CA . LEU A 1 272 ? 31.266 -21.528 -10.080 1.00 55.59 272 LEU A CA 1
ATOM 2163 C C . LEU A 1 272 ? 31.063 -20.305 -9.166 1.00 55.59 272 LEU A C 1
ATOM 2165 O O . LEU A 1 272 ? 29.926 -20.031 -8.768 1.00 55.59 272 LEU A O 1
ATOM 2169 N N . PRO A 1 273 ? 32.145 -19.578 -8.839 1.00 60.09 273 PRO A N 1
ATOM 2170 C CA . PRO A 1 273 ? 32.066 -18.365 -8.036 1.00 60.09 273 PRO A CA 1
ATOM 2171 C C . PRO A 1 273 ? 31.384 -17.210 -8.793 1.00 60.09 273 PRO A C 1
ATOM 2173 O O . PRO A 1 273 ? 31.321 -17.188 -10.026 1.00 60.09 273 PRO A O 1
ATOM 2176 N N . ASP A 1 274 ? 30.808 -16.275 -8.027 1.00 49.34 274 ASP A N 1
ATOM 2177 C CA . ASP A 1 274 ? 29.900 -15.236 -8.538 1.00 49.34 274 ASP A CA 1
ATOM 2178 C C . ASP A 1 274 ? 30.575 -14.325 -9.587 1.00 49.34 274 ASP A C 1
ATOM 2180 O O . ASP A 1 274 ? 29.927 -13.883 -10.534 1.00 49.34 274 ASP A O 1
ATOM 2184 N N . ASP A 1 275 ? 31.883 -14.087 -9.463 1.00 55.69 275 ASP A N 1
ATOM 2185 C CA . ASP A 1 275 ? 32.731 -13.287 -10.360 1.00 55.69 275 ASP A CA 1
ATOM 2186 C C . ASP A 1 275 ? 32.751 -13.792 -11.814 1.00 55.69 275 ASP A C 1
ATOM 2188 O O . ASP A 1 275 ? 32.700 -12.987 -12.748 1.00 55.69 275 ASP A O 1
ATOM 2192 N N . PHE A 1 276 ? 32.728 -15.108 -12.032 1.00 53.62 276 PHE A N 1
ATOM 2193 C CA . PHE A 1 276 ? 32.588 -15.685 -13.375 1.00 53.62 276 PHE A CA 1
ATOM 2194 C C . PHE A 1 276 ? 31.194 -15.472 -13.964 1.00 53.62 276 PHE A C 1
ATOM 2196 O O . PHE A 1 276 ? 31.052 -15.277 -15.173 1.00 53.62 276 PHE A O 1
ATOM 2203 N N . GLY A 1 277 ? 30.164 -15.480 -13.119 1.00 51.94 277 GLY A N 1
ATOM 2204 C CA . GLY A 1 277 ? 28.802 -15.166 -13.530 1.00 51.94 277 GLY A CA 1
ATOM 2205 C C . GLY A 1 277 ? 28.675 -13.746 -14.082 1.00 51.94 277 GLY A C 1
ATOM 2206 O O . GLY A 1 277 ? 28.114 -13.529 -15.158 1.00 51.94 277 GLY A O 1
ATOM 2207 N N . TRP A 1 278 ? 29.295 -12.783 -13.398 1.00 46.94 278 TRP A N 1
ATOM 2208 C CA . TRP A 1 278 ? 29.357 -11.391 -13.847 1.00 46.94 278 TRP A CA 1
ATOM 2209 C C . TRP A 1 278 ? 30.039 -11.230 -15.215 1.00 46.94 278 TRP A C 1
ATOM 2211 O O . TRP A 1 278 ? 29.562 -10.451 -16.041 1.00 46.94 278 TRP A O 1
ATOM 2221 N N . LEU A 1 279 ? 31.105 -11.989 -15.492 1.00 53.97 279 LEU A N 1
ATOM 2222 C CA . LEU A 1 279 ? 31.798 -11.962 -16.788 1.00 53.97 279 LEU A CA 1
ATOM 2223 C C . LEU A 1 279 ? 30.924 -12.487 -17.938 1.00 53.97 279 LEU A C 1
ATOM 2225 O O . LEU A 1 279 ? 30.902 -11.891 -19.014 1.00 53.97 279 LEU A O 1
ATOM 2229 N N . ILE A 1 280 ? 30.174 -13.570 -17.713 1.00 53.97 280 ILE A N 1
ATOM 2230 C CA . ILE A 1 280 ? 29.248 -14.132 -18.711 1.00 53.97 280 ILE A CA 1
ATOM 2231 C C . ILE A 1 280 ? 28.101 -13.149 -18.980 1.00 53.97 280 ILE A C 1
ATOM 2233 O O . ILE A 1 280 ? 27.770 -12.882 -20.135 1.00 53.97 280 ILE A O 1
ATOM 2237 N N . ALA A 1 281 ? 27.529 -12.562 -17.926 1.00 47.81 281 ALA A N 1
ATOM 2238 C CA . ALA A 1 281 ? 26.447 -11.593 -18.053 1.00 47.81 281 ALA A CA 1
ATOM 2239 C C . ALA A 1 281 ? 26.880 -10.335 -18.832 1.00 47.81 281 ALA A C 1
ATOM 2241 O O . ALA A 1 281 ? 26.147 -9.871 -19.703 1.00 47.81 281 ALA A O 1
ATOM 2242 N N . GLY A 1 282 ? 28.099 -9.837 -18.588 1.00 45.88 282 GLY A N 1
ATOM 2243 C CA . GLY A 1 282 ? 28.678 -8.711 -19.328 1.00 45.88 282 GLY A CA 1
ATOM 2244 C C . GLY A 1 282 ? 28.977 -9.003 -20.804 1.00 45.88 282 GLY A C 1
ATOM 2245 O O . GLY A 1 282 ? 28.953 -8.085 -21.617 1.00 45.88 282 GLY A O 1
ATOM 2246 N N . PHE A 1 283 ? 29.220 -10.264 -21.178 1.00 50.50 283 PHE A N 1
ATOM 2247 C CA . PHE A 1 283 ? 29.430 -10.663 -22.576 1.00 50.50 283 PHE A CA 1
ATOM 2248 C C . PHE A 1 283 ? 28.117 -10.769 -23.370 1.00 50.50 283 PHE A C 1
ATOM 2250 O O . PHE A 1 283 ? 28.090 -10.503 -24.570 1.00 50.50 283 PHE A O 1
ATOM 2257 N N . LEU A 1 284 ? 27.020 -11.151 -22.710 1.00 46.66 284 LEU A N 1
ATOM 2258 C CA . LEU A 1 284 ? 25.710 -11.336 -23.346 1.00 46.66 284 LEU A CA 1
ATOM 2259 C C . LEU A 1 284 ? 24.985 -10.016 -23.650 1.00 46.66 284 LEU A C 1
ATOM 2261 O O . LEU A 1 284 ? 24.093 -9.994 -24.496 1.00 46.66 284 LEU A O 1
ATOM 2265 N N . PHE A 1 285 ? 25.358 -8.919 -22.988 1.00 45.88 285 PHE A N 1
ATOM 2266 C CA . PHE A 1 285 ? 24.722 -7.613 -23.154 1.00 45.88 285 PHE A CA 1
ATOM 2267 C C . PHE A 1 285 ? 25.640 -6.630 -23.901 1.00 45.88 285 PHE A C 1
ATOM 2269 O O . PHE A 1 285 ? 26.453 -5.929 -23.305 1.00 45.88 285 PHE A O 1
ATOM 2276 N N . VAL A 1 286 ? 25.475 -6.535 -25.226 1.00 49.62 286 VAL A N 1
ATOM 2277 C CA . VAL A 1 286 ? 26.099 -5.491 -26.062 1.00 49.62 286 VAL A CA 1
ATOM 2278 C C . VAL A 1 286 ? 25.081 -4.370 -26.283 1.00 49.62 286 VAL A C 1
ATOM 2280 O O . VAL A 1 286 ? 24.116 -4.518 -27.027 1.00 49.62 286 VAL A O 1
ATOM 2283 N N . VAL A 1 287 ? 25.261 -3.249 -25.584 1.00 45.59 287 VAL A N 1
ATOM 2284 C CA . VAL A 1 287 ? 24.235 -2.198 -25.434 1.00 45.59 287 VAL A CA 1
ATOM 2285 C C . VAL A 1 287 ? 24.268 -1.129 -26.537 1.00 45.59 287 VAL A C 1
ATOM 2287 O O . VAL A 1 287 ? 23.280 -0.427 -26.744 1.00 45.59 287 VAL A O 1
ATOM 2290 N N . THR A 1 288 ? 25.364 -0.992 -27.280 1.00 48.66 288 THR A N 1
ATOM 2291 C CA . THR A 1 288 ? 25.606 0.223 -28.076 1.00 48.66 288 THR A CA 1
ATOM 2292 C C . THR A 1 288 ? 24.839 0.303 -29.395 1.00 48.66 288 THR A C 1
ATOM 2294 O O . THR A 1 288 ? 24.396 1.391 -29.763 1.00 48.66 288 THR A O 1
ATOM 2297 N N . ASP A 1 289 ? 24.626 -0.811 -30.095 1.00 45.44 289 ASP A N 1
ATOM 2298 C CA . ASP A 1 289 ? 24.146 -0.746 -31.486 1.00 45.44 289 ASP A CA 1
ATOM 2299 C C . ASP A 1 289 ? 22.609 -0.688 -31.586 1.00 45.44 289 ASP A C 1
ATOM 2301 O O . ASP A 1 289 ? 22.063 -0.000 -32.448 1.00 45.44 289 ASP A O 1
ATOM 2305 N N . GLN A 1 290 ? 21.891 -1.323 -30.651 1.00 42.72 290 GLN A N 1
ATOM 2306 C CA . GLN A 1 290 ? 20.419 -1.319 -30.613 1.00 42.72 290 GLN A CA 1
ATOM 2307 C C . GLN A 1 290 ? 19.840 0.032 -30.159 1.00 42.72 290 GLN A C 1
ATOM 2309 O O . GLN A 1 290 ? 18.835 0.491 -30.700 1.00 42.72 290 GLN A O 1
ATOM 2314 N N . ALA A 1 291 ? 20.493 0.709 -29.207 1.00 39.91 291 ALA A N 1
ATOM 2315 C CA . ALA A 1 291 ? 20.065 2.027 -28.734 1.00 39.91 291 ALA A CA 1
ATOM 2316 C C . ALA A 1 291 ? 20.245 3.116 -29.811 1.00 39.91 291 ALA A C 1
ATOM 2318 O O . ALA A 1 291 ? 19.413 4.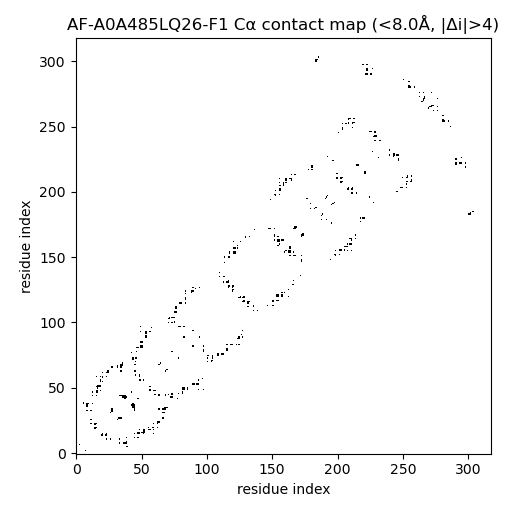013 -29.938 1.00 39.91 291 ALA A O 1
ATOM 2319 N N . MET A 1 292 ? 21.300 3.009 -30.628 1.00 43.88 292 MET A N 1
ATOM 2320 C CA . MET A 1 292 ? 21.548 3.910 -31.756 1.00 43.88 292 MET A CA 1
ATOM 2321 C C . MET A 1 292 ? 20.542 3.747 -32.905 1.00 43.88 292 MET A C 1
ATOM 2323 O O . MET A 1 292 ? 20.204 4.741 -33.546 1.00 43.88 292 MET A O 1
ATOM 2327 N N . ALA A 1 293 ? 20.045 2.533 -33.159 1.00 43.12 293 ALA A N 1
ATOM 2328 C CA . ALA A 1 293 ? 19.013 2.292 -34.170 1.00 43.12 293 ALA A CA 1
ATOM 2329 C C . ALA A 1 293 ? 17.668 2.928 -33.772 1.00 43.12 293 ALA A C 1
ATOM 2331 O O . ALA A 1 293 ? 17.056 3.629 -34.573 1.00 43.12 293 ALA A O 1
ATOM 2332 N N . GLY A 1 294 ? 17.266 2.779 -32.502 1.00 38.84 294 GLY A N 1
ATOM 2333 C CA . GLY A 1 294 ? 16.065 3.422 -31.963 1.00 38.84 294 GLY A CA 1
ATOM 2334 C C . GLY A 1 294 ? 16.177 4.947 -31.861 1.00 38.84 294 GLY A C 1
ATOM 2335 O O . GLY A 1 294 ? 15.162 5.631 -31.939 1.00 38.84 294 GLY A O 1
ATOM 2336 N N . TRP A 1 295 ? 17.389 5.506 -31.741 1.00 42.97 295 TRP A N 1
ATOM 2337 C CA . TRP A 1 295 ? 17.607 6.957 -31.713 1.00 42.97 295 TRP A CA 1
ATOM 2338 C C . TRP A 1 295 ? 17.006 7.655 -32.931 1.00 42.97 295 TRP A C 1
ATOM 2340 O O . TRP A 1 295 ? 16.263 8.613 -32.768 1.00 42.97 295 TRP A O 1
ATOM 2350 N N . CYS A 1 296 ? 17.296 7.162 -34.139 1.00 45.25 296 CYS A N 1
ATOM 2351 C CA . CYS A 1 296 ? 16.953 7.840 -35.390 1.00 45.25 296 CYS A CA 1
ATOM 2352 C C . CYS A 1 296 ? 15.439 7.882 -35.666 1.00 45.25 296 CYS A C 1
ATOM 2354 O O . CYS A 1 296 ? 14.919 8.912 -36.096 1.00 45.25 296 CYS A O 1
ATOM 2356 N N . ASP A 1 297 ? 14.718 6.794 -35.392 1.00 44.75 297 ASP A N 1
ATOM 2357 C CA . ASP A 1 297 ? 13.270 6.714 -35.644 1.00 44.75 297 ASP A CA 1
ATOM 2358 C C . ASP A 1 297 ? 12.464 7.500 -34.604 1.00 44.75 297 ASP A C 1
ATOM 2360 O O . ASP A 1 297 ? 11.436 8.111 -34.896 1.00 44.75 297 ASP A O 1
ATOM 2364 N N . THR A 1 298 ? 12.997 7.558 -33.389 1.00 42.69 298 THR A N 1
ATOM 2365 C CA . THR A 1 298 ? 12.364 8.160 -32.217 1.00 42.69 298 THR A CA 1
ATOM 2366 C C . THR A 1 298 ? 12.715 9.661 -32.105 1.00 42.69 298 THR A C 1
ATOM 2368 O O . THR A 1 298 ? 11.912 10.464 -31.618 1.00 42.69 298 THR A O 1
ATOM 2371 N N . CYS A 1 299 ? 13.873 10.088 -32.640 1.00 43.66 299 CYS A N 1
ATOM 2372 C CA . CYS A 1 299 ? 14.297 11.492 -32.751 1.00 43.66 299 CYS A CA 1
ATOM 2373 C C . CYS A 1 299 ? 13.711 12.229 -33.960 1.00 43.66 299 CYS A C 1
ATOM 2375 O O . CYS A 1 299 ? 13.723 13.455 -33.974 1.00 43.66 299 CYS A O 1
ATOM 2377 N N . ASN A 1 300 ? 13.155 11.530 -34.956 1.00 39.84 300 ASN A N 1
ATOM 2378 C CA . ASN A 1 300 ? 12.513 12.196 -36.095 1.00 39.84 300 ASN A CA 1
ATOM 2379 C C . ASN A 1 300 ? 11.238 12.971 -35.684 1.00 39.84 300 ASN A C 1
ATOM 2381 O O . ASN A 1 300 ? 10.702 13.754 -36.466 1.00 39.84 300 ASN A O 1
ATOM 2385 N N . GLN A 1 301 ? 10.760 12.772 -34.446 1.00 40.00 301 GLN A N 1
ATOM 2386 C CA . GLN A 1 301 ? 9.577 13.431 -33.882 1.00 40.00 301 GLN A CA 1
ATOM 2387 C C . GLN A 1 301 ? 9.850 14.242 -32.596 1.00 40.00 301 GLN A C 1
ATOM 2389 O O . GLN A 1 301 ? 9.064 15.131 -32.276 1.00 40.00 301 GLN A O 1
ATOM 2394 N N . CYS A 1 302 ? 10.964 14.015 -31.883 1.00 39.00 302 CYS A N 1
ATOM 2395 C CA . CYS A 1 302 ? 11.390 14.866 -30.760 1.00 39.00 302 CYS A CA 1
ATOM 2396 C C . CYS A 1 302 ? 12.210 16.050 -31.289 1.00 39.00 302 CYS A C 1
ATOM 2398 O O . CYS A 1 302 ? 13.393 15.919 -31.591 1.00 39.00 302 CYS A O 1
ATOM 2400 N N . ARG A 1 303 ? 11.589 17.231 -31.372 1.00 38.88 303 ARG A N 1
ATOM 2401 C CA . ARG A 1 303 ? 12.250 18.491 -31.770 1.00 38.88 303 ARG A CA 1
ATOM 2402 C C . ARG A 1 303 ? 13.259 19.025 -30.739 1.00 38.88 303 ARG A C 1
ATOM 2404 O O . ARG A 1 303 ? 13.833 20.083 -30.965 1.00 38.88 303 ARG A O 1
ATOM 2411 N N . CYS A 1 304 ? 13.479 18.330 -29.623 1.00 39.81 304 CYS A N 1
ATOM 2412 C CA . CYS A 1 304 ? 14.184 18.869 -28.461 1.00 39.81 304 CYS A CA 1
ATOM 2413 C C . CYS A 1 304 ? 15.716 18.948 -28.583 1.00 39.81 304 CYS A C 1
ATOM 2415 O O . CYS A 1 304 ? 16.364 19.412 -27.650 1.00 39.81 304 CYS A O 1
ATOM 2417 N N . LEU A 1 305 ? 16.321 18.576 -29.713 1.00 38.47 305 LEU A N 1
ATOM 2418 C CA . LEU A 1 305 ? 17.753 18.773 -29.942 1.00 38.47 305 LEU A CA 1
ATOM 2419 C C . LEU A 1 305 ? 18.003 19.106 -31.413 1.00 38.47 305 LEU A C 1
ATOM 2421 O O . LEU A 1 305 ? 17.623 18.338 -32.294 1.00 38.47 305 LEU A O 1
ATOM 2425 N N . ASP A 1 306 ? 18.669 20.233 -31.670 1.00 41.28 306 ASP A N 1
ATOM 2426 C CA . ASP A 1 306 ? 19.170 20.634 -32.986 1.00 41.28 306 ASP A CA 1
ATOM 2427 C C . ASP A 1 306 ? 19.868 19.459 -33.698 1.00 41.28 306 ASP A C 1
ATOM 2429 O O . ASP A 1 306 ? 21.039 19.133 -33.473 1.00 41.28 306 ASP A O 1
ATOM 2433 N N . CYS A 1 307 ? 19.121 18.831 -34.606 1.00 40.16 307 CYS A N 1
ATOM 2434 C CA . CYS A 1 307 ? 19.456 17.620 -35.361 1.00 40.16 307 CYS A CA 1
ATOM 2435 C C . CYS A 1 307 ? 20.720 17.767 -36.245 1.00 40.16 307 CYS A C 1
ATOM 2437 O O . CYS A 1 307 ? 21.248 16.795 -36.791 1.00 40.16 307 CYS A O 1
ATOM 2439 N N . HIS A 1 308 ? 21.297 18.967 -36.337 1.00 41.81 308 HIS A N 1
ATOM 2440 C CA . HIS A 1 308 ? 22.510 19.223 -37.110 1.00 41.81 308 HIS A CA 1
ATOM 2441 C C . HIS A 1 308 ? 23.767 18.503 -36.594 1.00 41.81 308 HIS A C 1
ATOM 2443 O O . HIS A 1 308 ? 24.677 18.252 -37.389 1.00 41.81 308 HIS A O 1
ATOM 2449 N N . HIS A 1 309 ? 23.835 18.124 -35.311 1.00 40.38 309 HIS A N 1
ATOM 2450 C CA . HIS A 1 309 ? 24.971 17.347 -34.790 1.00 40.38 309 HIS A CA 1
ATOM 2451 C C . HIS A 1 309 ? 24.858 15.835 -35.059 1.00 40.38 309 HIS A C 1
ATOM 2453 O O . HIS A 1 309 ? 25.882 15.183 -35.274 1.00 40.38 309 HIS A O 1
ATOM 2459 N N . CYS A 1 310 ? 23.643 15.277 -35.134 1.00 39.97 310 CYS A N 1
ATOM 2460 C CA . CYS A 1 310 ? 23.431 13.847 -35.393 1.00 39.97 310 CYS A CA 1
ATOM 2461 C C . CYS A 1 310 ? 23.722 13.447 -36.846 1.00 39.97 310 CYS A C 1
ATOM 2463 O O . CYS A 1 310 ? 24.320 12.393 -37.069 1.00 39.97 310 CYS A O 1
ATOM 2465 N N . MET A 1 311 ? 23.397 14.294 -37.833 1.00 38.03 311 MET A N 1
ATOM 2466 C CA . MET A 1 311 ? 23.671 13.966 -39.242 1.00 38.03 311 MET A CA 1
ATOM 2467 C C . MET A 1 311 ? 25.167 13.749 -39.516 1.00 38.03 311 MET A C 1
ATOM 2469 O O . MET A 1 311 ? 25.541 12.779 -40.171 1.00 38.03 311 MET A O 1
ATOM 2473 N N . ARG A 1 312 ? 26.049 14.564 -38.921 1.00 38.31 312 ARG A N 1
ATOM 2474 C CA . ARG A 1 312 ? 27.504 14.443 -39.135 1.00 38.31 312 ARG A CA 1
ATOM 2475 C C . ARG A 1 312 ? 28.120 13.195 -38.498 1.00 38.31 312 ARG A C 1
ATOM 2477 O O . ARG A 1 312 ? 29.174 12.750 -38.946 1.00 38.31 312 ARG A O 1
ATOM 2484 N N . ALA A 1 313 ? 27.508 12.647 -37.447 1.00 38.44 313 ALA A N 1
ATOM 2485 C CA . ALA A 1 313 ? 27.968 11.412 -36.814 1.00 38.44 313 ALA A CA 1
ATOM 2486 C C . ALA A 1 313 ? 27.512 10.166 -37.593 1.00 38.44 313 ALA A C 1
ATOM 2488 O O . ALA A 1 313 ? 28.282 9.214 -37.714 1.00 38.44 313 ALA A O 1
ATOM 2489 N N . CYS A 1 314 ? 26.305 10.199 -38.172 1.00 35.25 314 CYS A N 1
ATOM 2490 C CA . CYS A 1 314 ? 25.790 9.128 -39.029 1.00 35.25 314 CYS A CA 1
ATOM 2491 C C . CYS A 1 314 ? 26.478 9.073 -40.404 1.00 35.25 314 CYS A C 1
ATOM 2493 O O . CYS A 1 314 ? 26.762 7.982 -40.890 1.00 35.25 314 CYS A O 1
ATOM 2495 N N . GLU A 1 315 ? 26.808 10.215 -41.015 1.00 36.06 315 GLU A N 1
ATOM 2496 C CA . GLU A 1 315 ? 27.488 10.255 -42.323 1.00 36.06 315 GLU A CA 1
ATOM 2497 C C . GLU A 1 315 ? 28.942 9.767 -42.279 1.00 36.06 315 GLU A C 1
ATOM 2499 O O . GLU A 1 315 ? 29.453 9.284 -43.280 1.00 36.06 315 GLU A O 1
ATOM 2504 N N . ARG A 1 316 ? 29.619 9.844 -41.127 1.00 36.84 316 ARG A N 1
ATOM 2505 C CA . ARG A 1 316 ? 31.019 9.393 -40.983 1.00 36.84 316 ARG A CA 1
ATOM 2506 C C . ARG A 1 316 ? 31.180 7.887 -40.756 1.00 36.84 316 ARG A C 1
ATOM 2508 O O . ARG A 1 316 ? 32.311 7.425 -40.625 1.00 36.84 316 ARG A O 1
ATOM 2515 N N . ARG A 1 317 ? 30.080 7.140 -40.630 1.00 35.69 317 ARG A N 1
ATOM 2516 C CA . ARG A 1 317 ? 30.081 5.685 -40.386 1.00 35.69 317 ARG A CA 1
ATOM 2517 C C . ARG A 1 317 ? 29.420 4.874 -41.509 1.00 35.69 317 ARG A C 1
ATOM 2519 O O . ARG A 1 317 ? 29.262 3.667 -41.347 1.00 35.69 317 ARG A O 1
ATOM 2526 N N . ARG A 1 318 ? 29.045 5.521 -42.615 1.00 33.91 318 ARG A N 1
ATOM 2527 C CA . ARG A 1 318 ? 28.781 4.868 -43.905 1.00 33.91 318 ARG A CA 1
ATOM 2528 C C . ARG A 1 318 ? 30.031 4.957 -44.769 1.00 33.91 318 ARG A C 1
ATOM 2530 O O . ARG A 1 318 ? 30.245 4.006 -45.545 1.00 33.91 318 ARG A O 1
#

Solvent-accessible surface area (backbone atoms only — not comparable to full-atom values): 18028 Å² total; per-residue (Å²): 132,85,75,56,69,68,58,57,46,53,53,50,50,48,33,40,36,68,38,40,49,68,62,48,49,56,48,37,74,80,41,44,71,52,34,64,42,55,46,98,82,67,47,36,47,73,57,43,28,74,59,18,47,79,88,32,31,62,63,42,48,51,50,35,48,76,53,65,32,60,74,87,73,55,53,55,69,61,42,45,50,53,56,46,65,39,94,56,75,69,45,76,68,55,45,52,52,52,53,57,52,42,72,69,59,57,92,76,63,71,78,58,46,66,60,50,29,52,42,13,39,73,66,62,24,55,69,59,21,50,53,47,46,54,60,46,60,78,69,59,52,85,89,41,50,68,59,52,54,51,49,52,41,50,32,34,68,56,62,44,55,68,54,25,40,56,52,48,69,30,72,64,53,37,50,57,57,54,49,63,74,78,49,79,47,76,70,50,54,52,50,44,58,59,48,57,47,42,42,44,51,44,16,59,77,49,67,28,42,68,60,43,45,56,54,65,74,38,84,60,44,58,43,46,55,52,42,58,37,75,67,58,78,78,60,95,85,62,64,65,65,57,38,47,51,48,51,55,51,48,54,51,37,52,40,46,56,74,33,44,65,61,41,50,47,40,41,77,73,67,66,54,60,71,70,60,42,53,53,52,39,60,69,75,58,79,70,69,67,65,45,56,59,47,42,59,73,59,46,76,64,46,82,88,57,81,62,75,63,57,54,63,61,56,64,75,74,111

pLDDT: mean 76.12, std 19.42, range [33.91, 98.25]

Nearest PDB structures (foldseek):
  4m57-assembly1_A  TM=3.396E-01  e=4.708E-01  Zea mays
  8ras-assembly1_G  TM=2.939E-01  e=2.086E+00  Sinapis alba
  6xyw-assembly1_BI  TM=2.735E-01  e=3.154E+00  Arabidopsis thaliana

Secondary structure (DSSP, 8-state):
----HHHHHHHHHHHHHHT-HHHHHHHHHH-GGGGG---TT---HHHHGGGS-GGGHHHHHHHHHHTT--GGG--HHHHHHHHHT-SSPPPHHHHHHHHHHHTTS-TTTTTTHHHHHHHHHHTT-HHHHHHHHHHHHTT--GGGHHHHHHHHHHHHHT--HHHHHHHHTSHHHHHHHHHHHH---HHHHHHIIIIIHHHHHHHHHTT-HHHHHHHTTSTTHHHHHHHHHHT---STTS-HHHHHHHHHHHHHHHHHHHHHHHHHHIIIII---HHHHHHHHHHH---HHHHHHHHHHHHTT-TTS-THHHHHHHHTT-

Mean predicted aligned error: 11.59 Å

Organism: NCBI:txid120398

Radius of gyration: 27.01 Å; Cα contacts (8 Å, |Δi|>4): 302; chains: 1; bounding box: 57×51×91 Å